Protein AF-A0A3D3CUF0-F1 (afdb_monomer)

Secondary structure (DSSP, 8-state):
----------------SSHHHHHHHHHHHHHHHHHHHHHHHHHSSHHHHHHHH--PPP--TTT-----SSHHHHHTT-HHHHHHHHTT-SS--HHHHHHHHHHHHHTT-HHHHHHHHHHHHT-HHHHSSS--HHHHHHHHHHHHHHTT-HHHHHHHHHHHHH-TTSTTGGGS-HHHHHHHHHHHHT-

Nearest PDB structures (foldseek):
  4g2v-assembly1_A  TM=7.102E-01  e=3.692E-01  Mus musculus
  3sf4-assembly3_C  TM=6.669E-01  e=3.335E-01  Homo sapiens
  6hc2-assembly4_S  TM=7.091E-01  e=6.135E-01  Homo sapiens
  4wne-assembly1_A  TM=6.550E-01  e=6.455E-01  Homo sapiens
  5a7d-assembly2_E  TM=6.395E-01  e=8.754E-01  Drosophila melanogaster

Radius of gyration: 30.2 Å; Cα contacts (8 Å, |Δi|>4): 186; chains: 1; bounding box: 95×53×89 Å

Mean predicted aligned error: 10.85 Å

Structure (mmCIF, N/CA/C/O backbone):
data_AF-A0A3D3CUF0-F1
#
_entry.id   AF-A0A3D3CUF0-F1
#
loop_
_atom_site.group_PDB
_atom_site.id
_atom_site.type_symbol
_atom_site.label_atom_id
_atom_site.label_alt_id
_atom_site.label_comp_id
_atom_site.label_asym_id
_atom_site.label_entity_id
_atom_site.label_seq_id
_atom_site.pdbx_PDB_ins_code
_atom_site.Cartn_x
_atom_site.Cartn_y
_atom_site.Cartn_z
_atom_site.occupancy
_atom_site.B_iso_or_equiv
_atom_site.auth_seq_id
_atom_site.auth_comp_id
_atom_site.auth_asym_id
_atom_site.auth_atom_id
_atom_site.pdbx_PDB_model_num
ATOM 1 N N . MET A 1 1 ? -72.809 37.400 67.027 1.00 46.31 1 MET A N 1
ATOM 2 C CA . MET A 1 1 ? -72.459 36.949 65.666 1.00 46.31 1 MET A CA 1
ATOM 3 C C . MET A 1 1 ? -71.229 37.702 65.202 1.00 46.31 1 MET A C 1
ATOM 5 O O . MET A 1 1 ? -71.350 38.886 64.936 1.00 46.31 1 MET A O 1
ATOM 9 N N . GLN A 1 2 ? -70.078 37.035 65.154 1.00 45.38 2 GLN A N 1
ATOM 10 C CA . GLN A 1 2 ? -68.981 37.307 64.218 1.00 45.38 2 GLN A CA 1
ATOM 11 C C . GLN A 1 2 ? -67.935 36.211 64.447 1.00 45.38 2 GLN A C 1
ATOM 13 O O . GLN A 1 2 ? -67.089 36.303 65.329 1.00 45.38 2 GLN A O 1
ATOM 18 N N . GLU A 1 3 ? -68.083 35.116 63.704 1.00 53.81 3 GLU A N 1
ATOM 19 C CA . GLU A 1 3 ? -67.064 34.076 63.613 1.00 53.81 3 GLU A CA 1
ATOM 20 C C . GLU A 1 3 ? -65.877 34.629 62.819 1.00 53.81 3 GLU A C 1
ATOM 22 O O . GLU A 1 3 ? -66.009 35.008 61.651 1.00 53.81 3 GLU A O 1
ATOM 27 N N . LEU A 1 4 ? -64.714 34.695 63.461 1.00 50.72 4 LEU A N 1
ATOM 28 C CA . LEU A 1 4 ? -63.446 34.952 62.793 1.00 50.72 4 LEU A CA 1
ATOM 29 C C . LEU A 1 4 ? -63.073 33.698 61.998 1.00 50.72 4 LEU A C 1
ATOM 31 O O . LEU A 1 4 ? -62.617 32.703 62.554 1.00 50.72 4 LEU A O 1
ATOM 35 N N . LYS A 1 5 ? -63.298 33.751 60.683 1.00 53.81 5 LYS A N 1
ATOM 36 C CA . LYS A 1 5 ? -62.805 32.749 59.737 1.00 53.81 5 LYS A CA 1
ATOM 37 C C . LYS A 1 5 ? -61.280 32.787 59.719 1.00 53.81 5 LYS A C 1
ATOM 39 O O . LYS A 1 5 ? -60.677 33.718 59.188 1.00 53.81 5 LYS A O 1
ATOM 44 N N . GLU A 1 6 ? -60.673 31.752 60.280 1.00 52.97 6 GLU A N 1
ATOM 45 C CA . GLU A 1 6 ? -59.257 31.445 60.134 1.00 52.97 6 GLU A CA 1
ATOM 46 C C . GLU A 1 6 ? -58.963 31.135 58.654 1.00 52.97 6 GLU A C 1
ATOM 48 O O . GLU A 1 6 ? -59.285 30.069 58.128 1.00 52.97 6 GLU A O 1
ATOM 53 N N . ASN A 1 7 ? -58.405 32.116 57.943 1.00 53.59 7 ASN A N 1
ATOM 54 C CA . ASN A 1 7 ? -57.953 31.968 56.565 1.00 53.59 7 ASN A CA 1
ATOM 55 C C . ASN A 1 7 ? -56.562 31.325 56.561 1.00 53.59 7 ASN A C 1
ATOM 57 O O . ASN A 1 7 ? -55.546 32.004 56.719 1.00 53.59 7 ASN A O 1
ATOM 61 N N . LYS A 1 8 ? -56.522 30.004 56.386 1.00 52.97 8 LYS A N 1
ATOM 62 C CA . LYS A 1 8 ? -55.282 29.247 56.226 1.00 52.97 8 LYS A CA 1
ATOM 63 C C . LYS A 1 8 ? -54.787 29.390 54.785 1.00 52.97 8 LYS A C 1
ATOM 65 O O . LYS A 1 8 ? -55.168 28.627 53.899 1.00 52.97 8 LYS A O 1
ATOM 70 N N . THR A 1 9 ? -53.932 30.378 54.541 1.00 53.47 9 THR A N 1
ATOM 71 C CA . THR A 1 9 ? -53.200 30.509 53.280 1.00 53.47 9 THR A CA 1
ATOM 72 C C . THR A 1 9 ? -52.193 29.366 53.154 1.00 53.47 9 THR A C 1
ATOM 74 O O . THR A 1 9 ? -51.175 29.316 53.841 1.00 53.47 9 THR A O 1
ATOM 77 N N . ILE A 1 10 ? -52.478 28.421 52.257 1.00 57.28 10 ILE A N 1
ATOM 78 C CA . ILE A 1 10 ? -51.505 27.416 51.825 1.00 57.28 10 ILE A CA 1
ATOM 79 C C . ILE A 1 10 ? -50.472 28.141 50.959 1.00 57.28 10 ILE A C 1
ATOM 81 O O . ILE A 1 10 ? -50.696 28.399 49.777 1.00 57.28 10 ILE A O 1
ATOM 85 N N . THR A 1 11 ? -49.332 28.501 51.544 1.00 54.00 11 THR A N 1
ATOM 86 C CA . THR A 1 11 ? -48.160 28.905 50.771 1.00 54.00 11 THR A 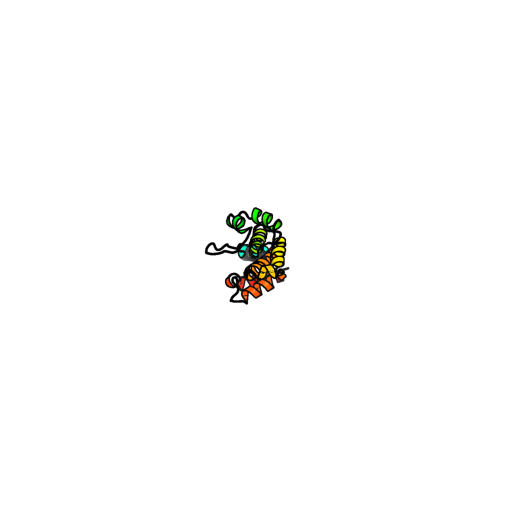CA 1
ATOM 87 C C . THR A 1 11 ? -47.580 27.657 50.117 1.00 54.00 11 THR A C 1
ATOM 89 O O . THR A 1 11 ? -46.958 26.811 50.755 1.00 54.00 11 THR A O 1
ATOM 92 N N . ALA A 1 12 ? -47.831 27.524 48.814 1.00 52.06 12 ALA A N 1
ATOM 93 C CA . ALA A 1 12 ? -47.203 26.521 47.972 1.00 52.06 12 ALA A CA 1
ATOM 94 C C . ALA A 1 12 ? -45.678 26.622 48.126 1.00 52.06 12 ALA A C 1
ATOM 96 O O . ALA A 1 12 ? -45.058 27.618 47.738 1.00 52.06 12 ALA A O 1
ATOM 97 N N . GLY A 1 13 ? -45.078 25.596 48.728 1.00 48.91 13 GLY A N 1
ATOM 98 C CA . GLY A 1 13 ? -43.635 25.463 48.819 1.00 48.91 13 GLY A CA 1
ATOM 99 C C . GLY A 1 13 ? -43.033 25.522 47.418 1.00 48.91 13 GLY A C 1
ATOM 100 O O . GLY A 1 13 ? -43.328 24.685 46.570 1.00 48.91 13 GLY A O 1
ATOM 101 N N . LYS A 1 14 ? -42.185 26.525 47.174 1.00 56.00 14 LYS A N 1
ATOM 102 C CA . LYS A 1 14 ? -41.293 26.604 46.010 1.00 56.00 14 LYS A CA 1
ATOM 103 C C . LYS A 1 14 ? -40.256 25.476 46.104 1.00 56.00 14 LYS A C 1
ATOM 105 O O . LYS A 1 14 ? -39.108 25.703 46.473 1.00 56.00 14 LYS A O 1
ATOM 110 N N . SER A 1 15 ? -40.651 24.252 45.782 1.00 58.31 15 SER A N 1
ATOM 111 C CA . SER A 1 15 ? -39.747 23.127 45.558 1.00 58.31 15 SER A CA 1
ATOM 112 C C . SER A 1 15 ? -39.608 22.903 44.053 1.00 58.31 15 SER A C 1
ATOM 114 O O . SER A 1 15 ? -40.593 22.777 43.334 1.00 58.31 15 SER A O 1
ATOM 116 N N . GLY A 1 16 ? -38.369 22.893 43.552 1.00 53.25 16 GLY A N 1
ATOM 117 C CA . GLY A 1 16 ? -38.104 22.484 42.168 1.00 53.25 16 GLY A CA 1
ATOM 118 C C . GLY A 1 16 ? -37.041 23.277 41.412 1.00 53.25 16 GLY A C 1
ATOM 119 O O . GLY A 1 16 ? -37.259 23.628 40.260 1.00 53.25 16 GLY A O 1
ATOM 120 N N . LYS A 1 17 ? -35.880 23.560 42.016 1.00 56.06 17 LYS A N 1
ATOM 121 C CA . LYS A 1 17 ? -34.681 23.995 41.270 1.00 56.06 17 LYS A CA 1
ATOM 122 C C . LYS A 1 17 ? -33.539 22.966 41.104 1.00 56.06 17 LYS A C 1
ATOM 124 O O . LYS A 1 17 ? -32.643 23.287 40.331 1.00 56.06 17 LYS A O 1
ATOM 129 N N . PRO A 1 18 ? -33.517 21.747 41.695 1.00 52.97 18 PRO A N 1
ATOM 130 C CA . PRO A 1 18 ? -32.423 20.804 41.417 1.00 52.97 18 PRO A CA 1
ATOM 131 C C . PRO A 1 18 ? -32.626 19.983 40.128 1.00 52.97 18 PRO A C 1
ATOM 133 O O . PRO A 1 18 ? -31.653 19.549 39.518 1.00 52.97 18 PRO A O 1
ATOM 136 N N . PHE A 1 19 ? -33.869 19.811 39.658 1.00 55.50 19 PHE A N 1
ATOM 137 C CA . PHE A 1 19 ? -34.176 18.934 38.517 1.00 55.50 19 PHE A CA 1
ATOM 138 C C . PHE A 1 19 ? -33.653 19.472 37.173 1.00 55.50 19 PHE A C 1
ATOM 140 O O . PHE A 1 19 ? -33.175 18.717 36.330 1.00 55.50 19 PHE A O 1
ATOM 147 N N . GLN A 1 20 ? -33.665 20.796 36.985 1.00 56.94 20 GLN A N 1
ATOM 148 C CA . GLN A 1 20 ? -33.218 21.413 35.731 1.00 56.94 20 GLN A CA 1
ATOM 149 C C . GLN A 1 20 ? -31.695 21.362 35.543 1.00 56.94 20 GLN A C 1
ATOM 151 O O . GLN A 1 20 ? -31.226 21.299 34.408 1.00 56.94 20 GLN A O 1
ATOM 156 N N . TYR A 1 21 ? -30.917 21.355 36.632 1.00 66.50 21 TYR A N 1
ATOM 157 C CA . TYR A 1 21 ? -29.462 21.194 36.554 1.00 66.50 21 TYR A CA 1
ATOM 158 C C . TYR A 1 21 ? -29.072 19.755 36.200 1.00 66.50 21 TYR A C 1
ATOM 160 O O . TYR A 1 21 ? -28.192 19.564 35.363 1.00 66.50 21 TYR A O 1
ATOM 168 N N . GLY A 1 22 ? -29.778 18.756 36.744 1.00 73.50 22 GLY A N 1
ATOM 169 C CA . GLY A 1 22 ? -29.573 17.348 36.387 1.00 73.50 22 GLY A CA 1
ATOM 170 C C . GLY A 1 22 ? -29.802 17.071 34.897 1.00 73.50 22 GLY A C 1
ATOM 171 O O . GLY A 1 22 ? -28.975 16.425 34.258 1.00 73.50 22 GLY A O 1
ATOM 172 N N . ILE A 1 23 ? -30.863 17.642 34.311 1.00 77.25 23 ILE A N 1
ATOM 173 C CA . ILE A 1 23 ? -31.148 17.509 32.870 1.00 77.25 23 ILE A CA 1
ATOM 174 C C . ILE A 1 23 ? -30.050 18.152 32.012 1.00 77.25 23 ILE A C 1
ATOM 176 O O . ILE A 1 23 ? -29.632 17.567 31.018 1.00 77.25 23 ILE A O 1
ATOM 180 N N . ARG A 1 24 ? -29.544 19.334 32.388 1.00 77.88 24 ARG A N 1
ATOM 181 C CA . ARG A 1 24 ? -28.473 20.009 31.629 1.00 77.88 24 ARG A CA 1
ATOM 182 C C . ARG A 1 24 ? -27.179 19.199 31.623 1.00 77.88 24 ARG A C 1
ATOM 184 O O . ARG A 1 24 ? -26.548 19.085 30.577 1.00 77.88 24 ARG A O 1
ATOM 191 N N . ILE A 1 25 ? -26.818 18.602 32.759 1.00 82.25 25 ILE A N 1
ATOM 192 C CA . ILE A 1 25 ? -25.649 17.718 32.861 1.00 82.25 25 ILE A CA 1
ATOM 193 C C . ILE A 1 25 ? -25.853 16.466 31.997 1.00 82.25 25 ILE A C 1
ATOM 195 O O . ILE A 1 25 ? -24.957 16.098 31.241 1.00 82.25 25 ILE A O 1
ATOM 199 N N . ALA A 1 26 ? -27.041 15.855 32.037 1.00 83.50 26 ALA A N 1
ATOM 200 C CA . ALA A 1 26 ? -27.356 14.693 31.208 1.00 83.50 26 ALA A CA 1
ATOM 201 C C . ALA A 1 26 ? -27.273 15.003 29.702 1.00 83.50 26 ALA A C 1
ATOM 203 O O . ALA A 1 26 ? -26.702 14.217 28.954 1.00 83.50 26 ALA A O 1
ATOM 204 N N . ILE A 1 27 ? -27.766 16.165 29.256 1.00 86.94 27 ILE A N 1
ATOM 205 C CA . ILE A 1 27 ? -27.670 16.593 27.850 1.00 86.94 27 ILE A CA 1
ATOM 206 C C . ILE A 1 27 ? -26.208 16.747 27.422 1.00 86.94 27 ILE A C 1
ATOM 208 O O . ILE A 1 27 ? -25.835 16.264 26.357 1.00 86.94 27 ILE A O 1
ATOM 212 N N . VAL A 1 28 ? -25.363 17.368 28.251 1.00 89.00 28 VAL A N 1
ATOM 213 C CA . VAL A 1 28 ? -23.928 17.502 27.952 1.00 89.00 28 VAL A CA 1
ATOM 214 C C . VAL A 1 28 ? -23.262 16.130 27.844 1.00 89.00 28 VAL A C 1
ATOM 216 O O . VAL A 1 28 ? -22.493 15.906 26.915 1.00 89.00 28 VAL A O 1
ATOM 219 N N . LEU A 1 29 ? -23.591 15.188 28.732 1.00 88.88 29 LEU A N 1
ATOM 220 C CA . LEU A 1 29 ? -23.060 13.824 28.671 1.00 88.88 29 LEU A CA 1
ATOM 221 C C . LEU A 1 29 ? -23.530 13.068 27.424 1.00 88.88 29 LEU A C 1
ATOM 223 O O . LEU A 1 29 ? -22.720 12.401 26.789 1.00 88.88 29 LEU A O 1
ATOM 227 N N . VAL A 1 30 ? -24.800 13.203 27.034 1.00 90.75 30 VAL A N 1
ATOM 228 C CA . VAL A 1 30 ? -25.335 12.594 25.805 1.00 90.75 30 VAL A CA 1
ATOM 229 C C . VAL A 1 30 ? -24.685 13.199 24.564 1.00 90.75 30 VAL A C 1
ATOM 231 O O . VAL A 1 30 ? -24.344 12.461 23.647 1.00 90.75 30 VAL A O 1
ATOM 234 N N . ILE A 1 31 ? -24.458 14.515 24.538 1.00 89.81 31 ILE A N 1
ATOM 235 C CA . ILE A 1 31 ? -23.752 15.181 23.437 1.00 89.81 31 ILE A CA 1
ATOM 236 C C . ILE A 1 31 ? -22.298 14.708 23.373 1.00 89.81 31 ILE A C 1
ATOM 238 O O . ILE A 1 31 ? -21.839 14.331 22.302 1.00 89.81 31 ILE A O 1
ATOM 242 N N . LEU A 1 32 ? -21.581 14.666 24.500 1.00 88.38 32 LEU A N 1
ATOM 243 C CA . LEU A 1 32 ? -20.202 14.169 24.542 1.00 88.38 32 LEU A CA 1
ATOM 244 C C . LEU A 1 32 ? -20.116 12.702 24.113 1.00 88.38 32 LEU A C 1
ATOM 246 O O . LEU A 1 32 ? -19.230 12.338 23.344 1.00 88.38 32 LEU A O 1
ATOM 250 N N . PHE A 1 33 ? -21.058 11.870 24.556 1.00 87.75 33 PHE A N 1
ATOM 251 C CA . PHE A 1 33 ? -21.133 10.470 24.159 1.00 87.75 33 PHE A CA 1
ATOM 252 C C . PHE A 1 33 ? -21.464 10.323 22.670 1.00 87.75 33 PHE A C 1
ATOM 254 O O . PHE A 1 33 ? -20.795 9.574 21.967 1.00 87.75 33 PHE A O 1
ATOM 261 N N . GLY A 1 34 ? -22.432 11.087 22.161 1.00 82.00 34 GLY A N 1
ATOM 262 C CA . GLY A 1 34 ? -22.800 11.103 20.747 1.00 82.00 34 GLY A CA 1
ATOM 263 C C . GLY A 1 34 ? -21.657 11.573 19.848 1.00 82.00 34 GLY A C 1
ATOM 264 O O . GLY A 1 34 ? -21.383 10.937 18.836 1.00 82.00 34 GLY A O 1
ATOM 265 N N . ILE A 1 35 ? -20.936 12.627 20.245 1.00 83.69 35 ILE A N 1
ATOM 266 C CA . ILE A 1 35 ? -19.726 13.094 19.553 1.00 83.69 35 ILE A CA 1
ATOM 267 C C . ILE A 1 35 ? -18.640 12.018 19.595 1.00 83.69 35 ILE A C 1
ATOM 269 O O . ILE A 1 35 ? -17.997 11.788 18.580 1.00 83.69 35 ILE A O 1
ATOM 273 N N . SER A 1 36 ? -18.454 11.333 20.726 1.00 75.81 36 SER A N 1
ATOM 274 C CA . SER A 1 36 ? -17.478 10.244 20.856 1.00 75.81 36 SER A CA 1
ATOM 275 C C . SER A 1 36 ? -17.796 9.072 19.922 1.00 75.81 36 SER A C 1
ATOM 277 O O . SER A 1 36 ? -16.931 8.625 19.176 1.00 75.81 36 SER A O 1
ATOM 279 N N . VAL A 1 37 ? -19.055 8.622 19.891 1.00 74.00 37 VAL A N 1
ATOM 280 C CA . VAL A 1 37 ? -19.514 7.547 18.995 1.00 74.00 37 VAL A CA 1
ATOM 281 C C . VAL A 1 37 ? -19.390 7.963 17.530 1.00 74.00 37 VAL A C 1
ATOM 283 O O . VAL A 1 37 ? -18.915 7.186 16.706 1.00 74.00 37 VAL A O 1
ATOM 286 N N . LEU A 1 38 ? -19.762 9.201 17.198 1.00 71.38 38 LEU A N 1
ATOM 287 C CA . LEU A 1 38 ? -19.616 9.729 15.844 1.00 71.38 38 LEU A CA 1
ATOM 288 C C . LEU A 1 38 ? -18.138 9.844 15.446 1.00 71.38 38 LEU A C 1
ATOM 290 O O . LEU A 1 38 ? -17.778 9.526 14.316 1.00 71.38 38 LEU A O 1
ATOM 294 N N . TYR A 1 39 ? -17.273 10.250 16.375 1.00 73.06 39 TYR A N 1
ATOM 295 C CA . TYR A 1 39 ? -15.831 10.302 16.171 1.00 73.06 39 TYR A CA 1
ATOM 296 C C . TYR A 1 39 ? -15.248 8.903 15.955 1.00 73.06 39 TYR A C 1
ATOM 298 O O . TYR A 1 39 ? -14.459 8.716 15.034 1.00 73.06 39 TYR A O 1
ATOM 306 N N . GLU A 1 40 ? -15.658 7.897 16.732 1.00 63.88 40 GLU A N 1
ATOM 307 C CA . GLU A 1 40 ? -15.276 6.498 16.500 1.00 63.88 40 GLU A CA 1
ATOM 308 C C . GLU A 1 40 ? -15.747 6.007 15.125 1.00 63.88 40 GLU A C 1
ATOM 310 O O . GLU A 1 40 ? -14.939 5.490 14.357 1.00 63.88 40 GLU A O 1
ATOM 315 N N . TYR A 1 41 ? -17.007 6.250 14.757 1.00 64.88 41 TYR A N 1
ATOM 316 C CA . TYR A 1 41 ? -17.548 5.845 13.458 1.00 64.88 41 TYR A CA 1
ATOM 317 C C . TYR A 1 41 ? -16.786 6.484 12.288 1.00 64.88 41 TYR A C 1
ATOM 319 O O . TYR A 1 41 ? -16.352 5.795 11.367 1.00 64.88 41 TYR A O 1
ATOM 327 N N . LEU A 1 42 ? -16.535 7.794 12.361 1.00 64.50 42 LEU A N 1
ATOM 328 C CA . LEU A 1 42 ? -15.761 8.517 11.351 1.00 64.50 42 LEU A CA 1
ATOM 329 C C . LEU A 1 42 ? -14.267 8.169 11.377 1.00 64.50 42 LEU A C 1
ATOM 331 O O . LEU A 1 42 ? -13.563 8.481 10.418 1.00 64.50 42 LEU A O 1
ATOM 335 N N . THR A 1 43 ? -13.747 7.579 12.461 1.00 64.62 43 THR A N 1
ATOM 336 C CA . THR A 1 43 ? -12.323 7.222 12.578 1.00 64.62 43 THR A CA 1
ATOM 337 C C . THR A 1 43 ? -11.995 5.769 12.249 1.00 64.62 43 THR A C 1
ATOM 339 O O . THR A 1 43 ? -10.824 5.445 12.060 1.00 64.62 43 THR A O 1
ATOM 342 N N . MET A 1 44 ? -13.000 4.898 12.166 1.00 67.88 44 MET A N 1
ATOM 343 C CA . MET A 1 44 ? -12.821 3.456 11.968 1.00 67.88 44 MET A CA 1
ATOM 344 C C . MET A 1 44 ? -13.052 2.989 10.528 1.00 67.88 44 MET A C 1
ATOM 346 O O . MET A 1 44 ? -13.008 1.786 10.277 1.00 67.88 44 MET A O 1
ATOM 350 N N . THR A 1 45 ? -13.279 3.890 9.571 1.00 80.25 45 THR A N 1
ATOM 351 C CA . THR A 1 45 ? -13.503 3.482 8.179 1.00 80.25 45 THR A CA 1
ATOM 352 C C . THR A 1 45 ? -12.208 2.986 7.515 1.00 80.25 45 THR A C 1
ATOM 354 O O . THR A 1 45 ? -11.121 3.492 7.827 1.00 80.25 45 THR A O 1
ATOM 357 N N . PRO A 1 46 ? -12.291 2.010 6.588 1.00 81.06 46 PRO A N 1
ATOM 358 C CA . PRO A 1 46 ? -11.150 1.561 5.787 1.00 81.06 46 PRO A CA 1
ATOM 359 C C . PRO A 1 46 ? -10.376 2.715 5.135 1.00 81.06 46 PRO A C 1
ATOM 361 O O . PRO A 1 46 ? -9.149 2.716 5.144 1.00 81.06 46 PRO A O 1
ATOM 364 N N . GLU A 1 47 ? -11.076 3.744 4.656 1.00 81.69 47 GLU A N 1
ATOM 365 C CA . GLU A 1 47 ? -10.472 4.913 4.016 1.00 81.69 47 GLU A CA 1
ATOM 366 C C . GLU A 1 47 ? -9.609 5.728 4.969 1.00 81.69 47 GLU A C 1
ATOM 368 O O . GLU A 1 47 ? -8.533 6.178 4.580 1.00 81.69 47 GLU A O 1
ATOM 373 N N . LYS A 1 48 ? -10.048 5.910 6.219 1.00 84.88 48 LYS A N 1
ATOM 374 C CA . LYS A 1 48 ? -9.242 6.654 7.185 1.00 84.88 48 LYS A CA 1
ATOM 375 C C . LYS A 1 48 ? -8.020 5.856 7.613 1.00 84.88 48 LYS A C 1
ATOM 377 O O . LYS A 1 48 ? -6.926 6.409 7.704 1.00 84.88 48 LYS A O 1
ATOM 382 N N . LEU A 1 49 ? -8.194 4.549 7.825 1.00 86.31 49 LEU A N 1
ATOM 383 C CA . LEU A 1 49 ? -7.078 3.649 8.110 1.00 86.31 49 LEU A CA 1
ATOM 384 C C . LEU A 1 49 ? -6.060 3.647 6.968 1.00 86.31 49 LEU A C 1
ATOM 386 O O . LEU A 1 49 ? -4.862 3.659 7.237 1.00 86.31 49 LEU A O 1
ATOM 390 N N . PHE A 1 50 ? -6.523 3.701 5.719 1.00 88.69 50 PHE A N 1
ATOM 391 C CA . PHE A 1 50 ? -5.662 3.905 4.564 1.00 88.69 50 PHE A CA 1
ATOM 392 C C . PHE A 1 50 ? -4.939 5.255 4.652 1.00 88.69 50 PHE A C 1
ATOM 394 O O . PHE A 1 50 ? -3.716 5.272 4.705 1.00 88.69 50 PHE A O 1
ATOM 401 N N . SER A 1 51 ? -5.659 6.378 4.748 1.00 85.12 51 SER A N 1
ATOM 402 C CA . SER A 1 51 ? -5.047 7.715 4.695 1.00 85.12 51 SER A CA 1
ATOM 403 C C . SER A 1 51 ? -4.073 8.010 5.839 1.00 85.12 51 SER A C 1
ATOM 405 O O . SER A 1 51 ? -3.125 8.760 5.650 1.00 85.12 51 SER A O 1
ATOM 407 N N . GLU A 1 52 ? -4.308 7.448 7.030 1.00 86.69 52 GLU A N 1
ATOM 408 C CA . GLU A 1 52 ? -3.446 7.662 8.201 1.00 86.69 52 GLU A CA 1
ATOM 409 C C . GLU A 1 52 ? -2.150 6.841 8.153 1.00 86.69 52 GLU A C 1
ATOM 411 O O . GLU A 1 52 ? -1.181 7.213 8.811 1.00 86.69 52 GLU A O 1
ATOM 416 N N . ASN A 1 53 ? -2.135 5.710 7.436 1.00 89.56 53 ASN A N 1
ATOM 417 C CA . ASN A 1 53 ? -1.040 4.734 7.515 1.00 89.56 53 ASN A CA 1
ATOM 418 C C . ASN A 1 53 ? -0.346 4.489 6.166 1.00 89.56 53 ASN A C 1
ATOM 420 O O . ASN A 1 53 ? 0.760 3.952 6.143 1.00 89.56 53 ASN A O 1
ATOM 424 N N . PHE A 1 54 ? -0.966 4.869 5.047 1.00 90.75 54 PHE A N 1
ATOM 425 C CA . PHE A 1 54 ? -0.365 4.741 3.727 1.00 90.75 54 PHE A CA 1
ATOM 426 C C . PHE A 1 54 ? 0.786 5.736 3.574 1.00 90.75 54 PHE A C 1
ATOM 428 O O . PHE A 1 54 ? 0.635 6.935 3.802 1.00 90.75 54 PHE A O 1
ATOM 435 N N . GLN A 1 55 ? 1.930 5.220 3.142 1.00 88.75 55 GLN A N 1
ATOM 436 C CA . GLN A 1 55 ? 3.099 6.006 2.779 1.00 88.75 55 GLN A CA 1
ATOM 437 C C . GLN A 1 55 ? 3.486 5.621 1.362 1.00 88.75 55 GLN A C 1
ATOM 439 O O . GLN A 1 55 ? 3.725 4.441 1.094 1.00 88.75 55 GLN A O 1
ATOM 444 N N . ALA A 1 56 ? 3.519 6.604 0.464 1.00 88.94 56 ALA A N 1
ATOM 445 C CA . ALA A 1 56 ? 3.937 6.374 -0.910 1.00 88.94 56 ALA A CA 1
ATOM 446 C C . ALA A 1 56 ? 5.356 5.797 -0.944 1.00 88.94 56 ALA A C 1
ATOM 448 O O . ALA A 1 56 ? 6.196 6.145 -0.115 1.00 88.94 56 ALA A O 1
ATOM 449 N N . PHE A 1 57 ? 5.612 4.913 -1.902 1.00 89.94 57 PHE A N 1
ATOM 450 C CA . PHE A 1 57 ? 6.925 4.304 -2.064 1.00 89.94 57 PHE A CA 1
ATOM 451 C C . PHE A 1 57 ? 8.005 5.356 -2.327 1.00 89.94 57 PHE A C 1
ATOM 453 O O . PHE A 1 57 ? 7.854 6.204 -3.213 1.00 89.9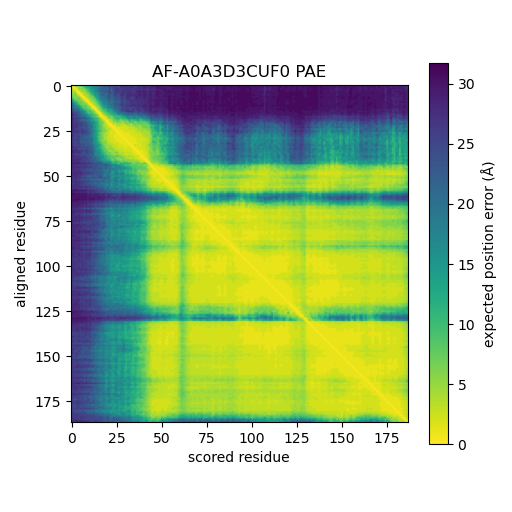4 57 PHE A O 1
ATOM 460 N N . GLU A 1 58 ? 9.100 5.272 -1.576 1.00 84.94 58 GLU A N 1
ATOM 461 C CA . GLU A 1 58 ? 10.248 6.166 -1.691 1.00 84.94 58 GLU A CA 1
ATOM 462 C C . GLU A 1 58 ? 11.380 5.496 -2.479 1.00 84.94 58 GLU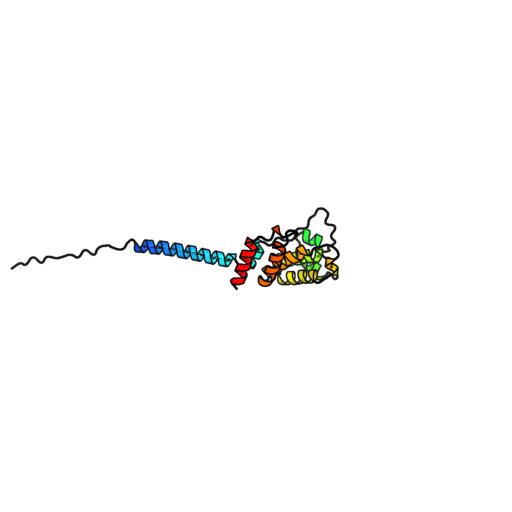 A C 1
ATOM 464 O O . GLU A 1 58 ? 11.817 4.384 -2.176 1.00 84.94 58 GLU A O 1
ATOM 469 N N . LEU A 1 59 ? 11.886 6.196 -3.497 1.00 83.62 59 LEU A N 1
ATOM 470 C CA . LEU A 1 59 ? 13.066 5.772 -4.246 1.00 83.62 59 LEU A CA 1
ATOM 471 C C . LEU A 1 59 ? 14.328 6.152 -3.465 1.00 83.62 59 LEU A C 1
ATOM 473 O O . LEU A 1 59 ? 14.649 7.331 -3.329 1.00 83.62 59 LEU A O 1
ATOM 477 N N . ASN A 1 60 ? 15.088 5.158 -3.006 1.00 72.94 60 ASN A N 1
ATOM 478 C CA . ASN A 1 60 ? 16.393 5.404 -2.396 1.00 72.94 60 ASN A CA 1
ATOM 479 C C . ASN A 1 60 ? 17.421 5.789 -3.476 1.00 72.94 60 ASN A C 1
ATOM 481 O O . ASN A 1 60 ? 17.756 4.987 -4.346 1.00 72.94 60 ASN A O 1
ATOM 485 N N . GLU A 1 61 ? 17.944 7.018 -3.423 1.00 57.41 61 GLU A N 1
ATOM 486 C CA . GLU A 1 61 ? 18.888 7.538 -4.430 1.00 57.41 61 GLU A CA 1
ATOM 487 C C . GLU A 1 61 ? 20.291 6.911 -4.346 1.00 57.41 61 GLU A C 1
ATOM 489 O O . GLU A 1 61 ? 21.035 6.892 -5.328 1.00 57.41 61 GLU A O 1
ATOM 494 N N . ALA A 1 62 ? 20.663 6.373 -3.183 1.00 42.56 62 ALA A N 1
ATOM 495 C CA . ALA A 1 62 ? 21.984 5.810 -2.944 1.00 42.56 62 ALA A CA 1
ATOM 496 C C . ALA A 1 62 ? 22.089 4.374 -3.489 1.00 42.56 62 ALA A C 1
ATOM 498 O O . ALA A 1 62 ? 21.846 3.400 -2.781 1.00 42.56 62 ALA A O 1
ATOM 499 N N . GLY A 1 63 ? 22.480 4.247 -4.759 1.00 48.06 63 GLY A N 1
ATOM 500 C CA . GLY A 1 63 ? 22.934 2.977 -5.340 1.00 48.06 63 GLY A CA 1
ATOM 501 C C . GLY A 1 63 ? 21.850 2.092 -5.958 1.00 48.06 63 GLY A C 1
ATOM 502 O O . GLY A 1 63 ? 22.142 0.956 -6.335 1.00 48.06 63 GLY A O 1
ATOM 503 N N . ASP A 1 64 ? 20.622 2.588 -6.109 1.00 60.12 64 ASP A N 1
ATOM 504 C CA . ASP A 1 64 ? 19.555 1.813 -6.733 1.00 60.12 64 ASP A CA 1
ATOM 505 C C . ASP A 1 64 ? 19.732 1.731 -8.262 1.00 60.12 64 ASP A C 1
ATOM 507 O O . ASP A 1 64 ? 19.237 2.558 -9.030 1.00 60.12 64 ASP A O 1
ATOM 511 N N . THR A 1 6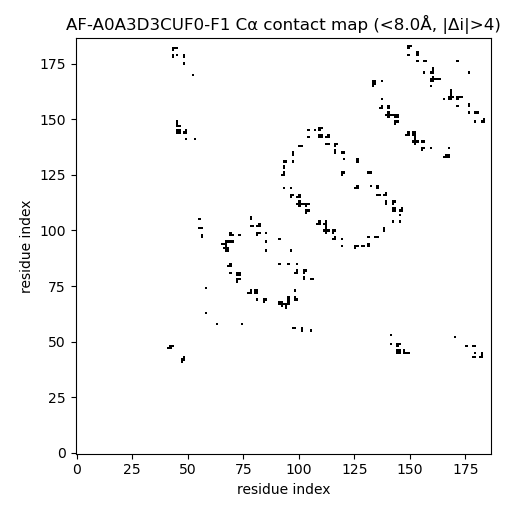5 ? 20.458 0.703 -8.704 1.00 63.44 65 THR A N 1
ATOM 512 C CA . THR A 1 65 ? 20.665 0.337 -10.117 1.00 63.44 65 THR A CA 1
ATOM 513 C C . THR A 1 65 ? 19.472 -0.405 -10.726 1.00 63.44 65 THR A C 1
ATOM 515 O O . THR A 1 65 ? 19.618 -1.017 -11.784 1.00 63.44 65 THR A O 1
ATOM 518 N N . THR A 1 66 ? 18.310 -0.432 -10.058 1.00 75.31 66 THR A N 1
ATOM 519 C CA . THR A 1 66 ? 17.147 -1.151 -10.590 1.00 75.31 66 THR A CA 1
ATOM 520 C C . THR A 1 66 ? 16.675 -0.481 -11.873 1.00 75.31 66 THR A C 1
ATOM 522 O O . THR A 1 66 ? 16.398 0.721 -11.886 1.00 75.31 66 THR A O 1
ATOM 525 N N . ALA A 1 67 ? 16.594 -1.268 -12.945 1.00 82.94 67 ALA A N 1
ATOM 526 C CA . ALA A 1 67 ? 16.034 -0.827 -14.209 1.00 82.94 67 ALA A CA 1
ATOM 527 C C . ALA A 1 67 ? 14.528 -0.582 -14.051 1.00 82.94 67 ALA A C 1
ATOM 529 O O . ALA A 1 67 ? 13.814 -1.382 -13.451 1.00 82.94 67 ALA A O 1
ATOM 530 N N . SER A 1 68 ? 14.066 0.553 -14.561 1.00 89.69 68 SER A N 1
ATOM 531 C CA . SER A 1 68 ? 12.652 0.898 -14.637 1.00 89.69 68 SER A CA 1
ATOM 532 C C . SER A 1 68 ? 12.490 2.020 -15.649 1.00 89.69 68 SER A C 1
ATOM 534 O O . SER A 1 68 ? 13.227 3.011 -15.608 1.00 89.69 68 SER A O 1
ATOM 536 N N . ALA A 1 69 ? 11.525 1.861 -16.550 1.00 91.44 69 ALA A N 1
ATOM 537 C CA . ALA A 1 69 ? 11.164 2.904 -17.502 1.00 91.44 69 ALA A CA 1
ATOM 538 C C . ALA A 1 69 ? 10.465 4.084 -16.804 1.00 91.44 69 ALA A C 1
ATOM 540 O O . ALA A 1 69 ? 10.561 5.218 -17.263 1.00 91.44 69 ALA A O 1
ATOM 541 N N . LEU A 1 70 ? 9.813 3.824 -15.665 1.00 94.56 70 LEU A N 1
ATOM 542 C CA . LEU A 1 70 ? 8.970 4.786 -14.948 1.00 94.56 70 LEU A CA 1
ATOM 543 C C . LEU A 1 70 ? 9.715 5.609 -13.891 1.00 94.56 70 LEU A C 1
ATOM 545 O O . LEU A 1 70 ? 9.184 6.600 -13.382 1.00 94.56 70 LEU A O 1
ATOM 549 N N . LYS A 1 71 ? 10.939 5.202 -13.535 1.00 92.50 71 LYS A N 1
ATOM 550 C CA . LYS A 1 71 ? 11.713 5.764 -12.417 1.00 92.50 71 LYS A CA 1
ATOM 551 C C . LYS A 1 71 ? 11.868 7.280 -12.488 1.00 92.50 71 LYS A C 1
ATOM 553 O O . LYS A 1 71 ? 11.685 7.963 -11.483 1.00 92.50 71 LYS A O 1
ATOM 558 N N . GLU A 1 72 ? 12.188 7.809 -13.666 1.00 92.50 72 GLU A N 1
ATOM 559 C CA . GLU A 1 72 ? 12.411 9.245 -13.855 1.00 92.50 72 GLU A CA 1
ATOM 560 C C . GLU A 1 72 ? 11.114 10.052 -13.688 1.00 92.50 72 GLU A C 1
ATOM 562 O O . GLU A 1 72 ? 11.096 11.073 -12.994 1.00 92.50 72 GLU A O 1
ATOM 567 N N . SER A 1 73 ? 10.013 9.578 -14.277 1.00 93.88 73 SER A N 1
ATOM 568 C CA . SER A 1 73 ? 8.688 10.195 -14.154 1.00 93.88 73 SER A CA 1
ATOM 569 C C . SER A 1 73 ? 8.195 10.174 -12.707 1.00 93.88 73 SER A C 1
ATOM 571 O O . SER A 1 73 ? 7.713 11.192 -12.202 1.00 93.88 73 SER A O 1
ATOM 573 N N . TYR A 1 74 ? 8.398 9.055 -12.006 1.00 93.69 74 TYR A N 1
ATOM 574 C CA . TYR A 1 74 ? 8.028 8.911 -10.600 1.00 93.69 74 TYR A CA 1
ATOM 575 C C . TYR A 1 74 ? 8.850 9.837 -9.696 1.00 93.69 74 TYR A C 1
ATOM 577 O O . TYR A 1 74 ? 8.285 10.556 -8.874 1.00 93.69 74 TYR A O 1
ATOM 585 N N . LYS A 1 75 ? 10.173 9.904 -9.896 1.00 91.56 75 LYS A N 1
ATOM 586 C CA . LYS A 1 75 ? 11.066 10.792 -9.134 1.00 91.56 75 LYS A CA 1
ATOM 587 C C . LYS A 1 75 ? 10.697 12.270 -9.288 1.00 91.56 75 LYS A C 1
ATOM 589 O O . LYS A 1 75 ? 10.796 13.034 -8.332 1.00 91.56 75 LYS A O 1
ATOM 594 N N . LYS A 1 76 ? 10.240 12.679 -10.474 1.00 92.62 76 LYS A N 1
ATOM 595 C CA . LYS A 1 76 ? 9.755 14.045 -10.736 1.00 92.62 76 LYS A CA 1
ATOM 596 C C . LYS A 1 76 ? 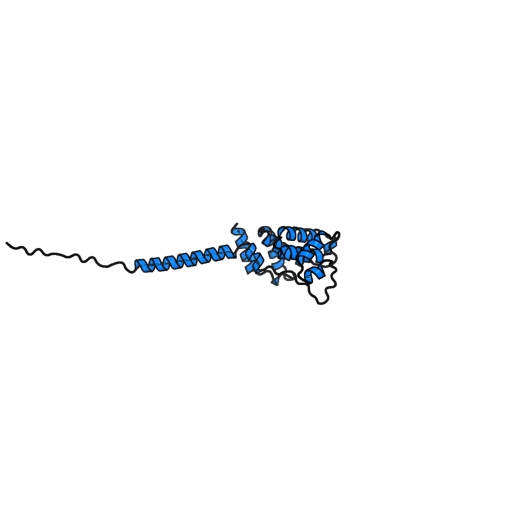8.377 14.339 -10.133 1.00 92.62 76 LYS A C 1
ATOM 598 O O . LYS A 1 76 ? 7.884 15.452 -10.293 1.00 92.62 76 LYS A O 1
ATOM 603 N N . GLY A 1 77 ? 7.736 13.360 -9.492 1.00 92.00 77 GLY A N 1
ATOM 604 C CA . GLY A 1 77 ? 6.364 13.478 -9.005 1.00 92.00 77 GLY A CA 1
ATOM 605 C C . GLY A 1 77 ? 5.326 13.536 -10.129 1.00 92.00 77 GLY A C 1
ATOM 606 O O . GLY A 1 77 ? 4.183 13.914 -9.885 1.00 92.00 77 GLY A O 1
ATOM 607 N N . ASN A 1 78 ? 5.688 13.167 -11.364 1.00 94.44 78 ASN A N 1
ATOM 608 C CA . ASN A 1 78 ? 4.762 13.146 -12.492 1.00 94.44 78 ASN A CA 1
ATOM 609 C C . ASN A 1 78 ? 3.969 11.831 -12.500 1.00 94.44 78 ASN A C 1
ATOM 611 O O . ASN A 1 78 ? 4.151 10.965 -13.357 1.00 94.44 78 ASN A O 1
ATOM 615 N N . ILE A 1 79 ? 3.099 11.681 -11.501 1.00 94.31 79 ILE A N 1
ATOM 616 C CA . ILE A 1 79 ? 2.355 10.445 -11.230 1.00 94.31 79 ILE A CA 1
ATOM 617 C C . ILE A 1 79 ? 1.436 10.060 -12.400 1.00 94.31 79 ILE A C 1
ATOM 619 O O . ILE A 1 79 ? 1.291 8.882 -12.719 1.00 94.31 79 ILE A O 1
ATOM 623 N N . GLU A 1 80 ? 0.866 11.041 -13.102 1.00 94.94 80 GLU A N 1
ATOM 624 C CA . GLU A 1 80 ? 0.064 10.770 -14.298 1.00 94.94 80 GLU A CA 1
ATOM 625 C C . GLU A 1 80 ? 0.894 10.196 -15.449 1.00 94.94 80 GLU A C 1
ATOM 627 O O . GLU A 1 80 ? 0.414 9.324 -16.175 1.00 94.94 80 GLU A O 1
ATOM 632 N N . ALA A 1 81 ? 2.129 10.676 -15.637 1.00 96.06 81 ALA A N 1
ATOM 633 C CA . ALA A 1 81 ? 3.019 10.120 -16.650 1.00 96.06 81 ALA A CA 1
ATOM 634 C C . ALA A 1 81 ? 3.401 8.677 -16.321 1.00 96.06 81 ALA A C 1
ATOM 636 O O . ALA A 1 81 ? 3.329 7.847 -17.216 1.00 96.06 81 ALA A O 1
ATOM 637 N N . VAL A 1 82 ? 3.681 8.361 -15.050 1.00 96.81 82 VAL A N 1
ATOM 638 C CA . VAL A 1 82 ? 3.954 6.983 -14.596 1.00 96.81 82 VAL A CA 1
ATOM 639 C C . VAL A 1 82 ? 2.828 6.034 -15.005 1.00 96.81 82 VAL A C 1
ATOM 641 O O . VAL A 1 82 ? 3.090 4.982 -15.580 1.00 96.81 82 VAL A O 1
ATOM 644 N N . ILE A 1 83 ? 1.573 6.421 -14.754 1.00 96.31 83 ILE A N 1
ATOM 645 C CA . ILE A 1 83 ? 0.402 5.612 -15.123 1.00 96.31 83 ILE A CA 1
ATOM 646 C C . ILE A 1 83 ? 0.323 5.427 -16.643 1.00 96.31 83 ILE A C 1
ATOM 648 O O . ILE A 1 83 ? 0.208 4.300 -17.119 1.00 96.31 83 ILE A O 1
ATOM 652 N N . ARG A 1 84 ? 0.417 6.521 -17.413 1.00 96.25 84 ARG A N 1
ATOM 653 C CA . ARG A 1 84 ? 0.329 6.453 -18.881 1.00 96.25 84 ARG A CA 1
ATOM 654 C C . ARG A 1 84 ? 1.453 5.624 -19.493 1.00 96.25 84 ARG A C 1
ATOM 656 O O . ARG A 1 84 ? 1.209 4.878 -20.430 1.00 96.25 84 ARG A O 1
ATOM 663 N N . GLU A 1 85 ? 2.675 5.785 -19.000 1.00 96.75 85 GLU A N 1
ATOM 664 C CA . GLU A 1 85 ? 3.849 5.063 -19.485 1.00 96.75 85 GLU A CA 1
ATOM 665 C C . GLU A 1 85 ? 3.727 3.569 -19.173 1.00 96.75 85 GLU A C 1
ATOM 667 O O . GLU A 1 85 ? 3.954 2.758 -20.072 1.00 96.75 85 GLU A O 1
ATOM 672 N N . PHE A 1 86 ? 3.282 3.203 -17.963 1.00 96.81 86 PHE A N 1
ATOM 673 C CA . PHE A 1 86 ? 3.074 1.806 -17.572 1.00 96.81 86 PHE A CA 1
ATOM 674 C C . P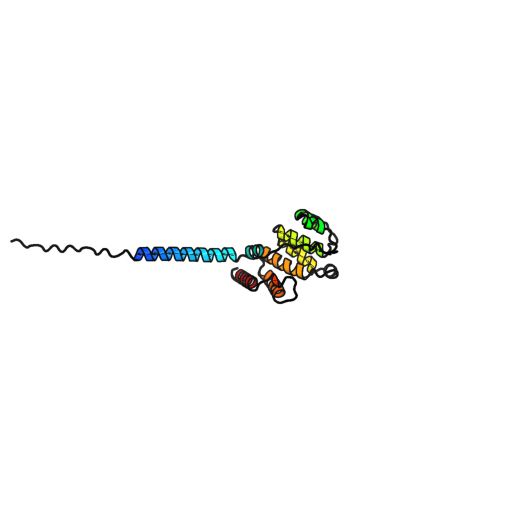HE A 1 86 ? 2.105 1.076 -18.509 1.00 96.81 86 PHE A C 1
ATOM 676 O O . PHE A 1 86 ? 2.414 -0.025 -18.958 1.00 96.81 86 PHE A O 1
ATOM 683 N N . ASP A 1 87 ? 0.996 1.719 -18.888 1.00 93.44 87 ASP A N 1
ATOM 684 C CA . ASP A 1 87 ? -0.003 1.146 -19.804 1.00 93.44 87 ASP A CA 1
ATOM 685 C C . ASP A 1 87 ? 0.569 0.834 -21.207 1.00 93.44 87 ASP A C 1
ATOM 687 O O . ASP A 1 87 ? -0.012 0.055 -21.966 1.00 93.44 87 ASP A O 1
ATOM 691 N N . THR A 1 88 ? 1.717 1.420 -21.571 1.00 95.25 88 THR A N 1
ATOM 692 C CA . THR A 1 88 ? 2.403 1.161 -22.851 1.00 95.25 88 THR A CA 1
ATOM 693 C C . THR A 1 88 ? 3.496 0.092 -22.771 1.00 95.25 88 THR A C 1
ATOM 695 O O . THR A 1 88 ? 3.998 -0.353 -23.811 1.00 95.25 88 THR A O 1
ATOM 698 N N . LEU A 1 89 ? 3.877 -0.340 -21.564 1.00 94.06 89 LEU A N 1
ATOM 699 C CA . LEU A 1 89 ? 4.953 -1.306 -21.369 1.00 94.06 89 LEU A CA 1
ATOM 700 C C . LEU A 1 89 ? 4.494 -2.713 -21.756 1.00 94.06 89 LEU A C 1
ATOM 702 O O . LEU A 1 89 ? 3.560 -3.274 -21.194 1.00 94.06 89 LEU A O 1
ATOM 706 N N . LYS A 1 90 ? 5.207 -3.325 -22.706 1.00 89.75 90 LYS A N 1
ATOM 707 C CA . LYS A 1 90 ? 4.962 -4.720 -23.117 1.00 89.75 90 LYS A CA 1
ATOM 708 C C . LYS A 1 90 ? 5.600 -5.742 -22.178 1.00 89.75 90 LYS A C 1
ATOM 710 O O . LYS A 1 90 ? 5.150 -6.878 -22.117 1.00 89.75 90 LYS A O 1
ATOM 715 N N . SER A 1 91 ? 6.674 -5.343 -21.504 1.00 88.25 91 SER A N 1
ATOM 716 C CA . SER A 1 91 ? 7.432 -6.173 -20.571 1.00 88.25 91 SER A CA 1
ATOM 717 C C . SER A 1 91 ? 7.902 -5.287 -19.417 1.00 88.25 91 SER A C 1
ATOM 719 O O . SER A 1 91 ? 9.037 -4.814 -19.461 1.00 88.25 91 SER A O 1
ATOM 721 N N . PRO A 1 92 ? 7.021 -4.978 -18.449 1.00 91.44 92 PRO A N 1
ATOM 722 C CA . PRO A 1 92 ? 7.379 -4.127 -17.321 1.00 91.44 92 PRO A CA 1
ATOM 723 C C . PRO A 1 92 ? 8.429 -4.802 -16.434 1.00 91.44 92 PRO A C 1
ATOM 725 O O . PRO A 1 92 ? 8.347 -6.007 -16.173 1.00 91.44 92 PRO A O 1
ATOM 728 N N . GLU A 1 93 ? 9.386 -4.018 -15.945 1.00 91.12 93 GLU A N 1
ATOM 729 C CA . GLU A 1 93 ? 10.357 -4.465 -14.949 1.00 91.12 93 GLU A CA 1
ATOM 730 C C . GLU A 1 93 ? 9.709 -4.545 -13.554 1.00 91.12 93 GLU A C 1
ATOM 732 O O . GLU A 1 93 ? 8.692 -3.894 -13.299 1.00 91.12 93 GLU A O 1
ATOM 737 N N . PRO A 1 94 ? 10.297 -5.285 -12.598 1.00 91.00 94 PRO A N 1
ATOM 738 C CA . PRO A 1 94 ? 9.742 -5.437 -11.249 1.00 91.00 94 PRO A CA 1
ATOM 739 C C . PRO A 1 94 ? 9.446 -4.102 -10.555 1.00 91.00 94 PRO A C 1
ATOM 741 O O . PRO A 1 94 ? 8.378 -3.913 -9.975 1.00 91.00 94 PRO A O 1
ATOM 744 N N . LEU A 1 95 ? 10.365 -3.139 -10.681 1.00 91.62 95 LEU A N 1
ATOM 745 C CA . LEU A 1 95 ? 10.186 -1.800 -10.127 1.00 91.62 95 LEU A CA 1
ATOM 746 C C . LEU A 1 95 ? 9.054 -1.031 -10.829 1.00 91.62 95 LEU A C 1
ATOM 748 O O . LEU A 1 95 ? 8.367 -0.260 -10.167 1.00 91.62 95 LEU A O 1
ATOM 752 N N . ASP A 1 96 ? 8.792 -1.268 -12.120 1.00 94.31 96 ASP A N 1
ATOM 753 C CA . ASP A 1 96 ? 7.689 -0.604 -12.827 1.00 94.31 96 ASP A CA 1
ATOM 754 C C . ASP A 1 96 ? 6.331 -0.953 -12.197 1.00 94.31 96 ASP A C 1
ATOM 756 O O . ASP A 1 96 ? 5.504 -0.061 -12.015 1.00 94.31 96 ASP A O 1
ATOM 760 N N . TYR A 1 97 ? 6.122 -2.205 -11.768 1.00 94.88 97 TYR A N 1
ATOM 761 C CA . TYR A 1 97 ? 4.905 -2.598 -11.043 1.00 94.88 97 TYR A CA 1
ATOM 762 C C . TYR A 1 97 ? 4.763 -1.862 -9.709 1.00 94.88 97 TYR A C 1
ATOM 764 O O . TYR A 1 97 ? 3.673 -1.400 -9.371 1.00 94.88 97 TYR A O 1
ATOM 772 N N . ILE A 1 98 ? 5.857 -1.720 -8.953 1.00 94.88 98 ILE A N 1
ATOM 773 C CA . ILE A 1 98 ? 5.830 -1.035 -7.655 1.00 94.88 98 ILE A CA 1
ATOM 774 C C . ILE A 1 98 ? 5.499 0.446 -7.827 1.00 94.88 98 ILE A C 1
ATOM 776 O O . ILE A 1 98 ? 4.640 0.969 -7.112 1.00 94.88 98 ILE A O 1
ATOM 780 N N . LEU A 1 99 ? 6.135 1.105 -8.799 1.00 95.69 99 LEU A N 1
ATOM 781 C CA . LEU A 1 99 ? 5.908 2.519 -9.086 1.00 95.69 99 LEU A CA 1
ATOM 782 C C . LEU A 1 99 ? 4.499 2.764 -9.635 1.00 95.69 99 LEU A C 1
ATOM 784 O O . LEU A 1 99 ? 3.816 3.673 -9.162 1.00 95.69 99 LEU A O 1
ATOM 788 N N . ALA A 1 100 ? 4.029 1.940 -10.574 1.00 97.12 100 ALA A N 1
ATOM 789 C CA . ALA A 1 100 ? 2.688 2.063 -11.140 1.00 97.12 100 ALA A CA 1
ATOM 790 C C . ALA A 1 100 ? 1.594 1.770 -10.103 1.00 97.12 100 ALA A C 1
ATOM 792 O O . ALA A 1 100 ? 0.640 2.537 -9.979 1.00 97.12 100 ALA A O 1
ATOM 793 N N . GLY A 1 101 ? 1.743 0.710 -9.305 1.00 97.12 101 GLY A N 1
ATOM 794 C CA . GLY A 1 101 ? 0.799 0.378 -8.239 1.00 97.12 101 GLY A CA 1
ATOM 795 C C . GLY A 1 101 ? 0.702 1.489 -7.189 1.00 97.12 101 GLY A C 1
ATOM 796 O O . GLY A 1 101 ? -0.399 1.898 -6.816 1.00 97.12 101 GLY A O 1
ATOM 797 N N . ASN A 1 102 ? 1.841 2.064 -6.784 1.00 96.56 102 ASN A N 1
ATOM 798 C CA . ASN A 1 102 ? 1.865 3.235 -5.902 1.00 96.56 102 ASN A CA 1
ATOM 799 C C . ASN A 1 102 ? 1.243 4.475 -6.553 1.00 96.56 102 ASN A C 1
ATOM 801 O O . ASN A 1 102 ? 0.496 5.196 -5.893 1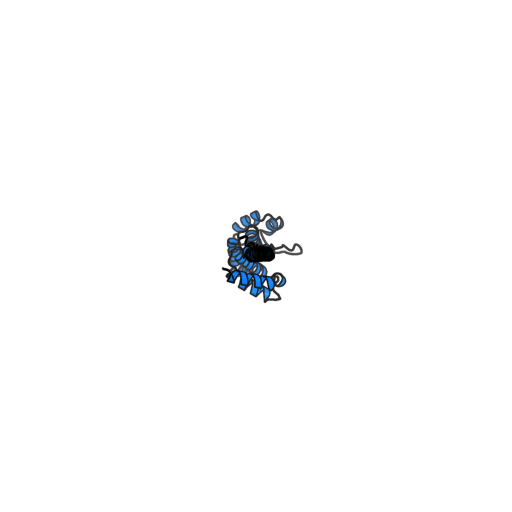.00 96.56 102 ASN A O 1
ATOM 805 N N . ALA A 1 103 ? 1.492 4.713 -7.842 1.00 96.75 103 ALA A N 1
ATOM 806 C CA . ALA A 1 103 ? 0.881 5.812 -8.583 1.00 96.75 103 ALA A CA 1
ATOM 807 C C . ALA A 1 103 ? -0.653 5.685 -8.647 1.00 96.75 103 ALA A C 1
ATOM 809 O O . ALA A 1 103 ? -1.374 6.664 -8.433 1.00 96.75 103 ALA A O 1
ATOM 810 N N . PHE A 1 104 ? -1.175 4.474 -8.865 1.00 97.25 104 PHE A N 1
ATOM 811 C CA . PHE A 1 104 ? -2.613 4.213 -8.804 1.00 97.25 104 PHE A CA 1
ATOM 812 C C . PHE A 1 104 ? -3.184 4.444 -7.399 1.00 97.25 104 PHE A C 1
ATOM 814 O O . PHE A 1 104 ? -4.243 5.059 -7.275 1.00 97.25 104 PHE A O 1
ATOM 821 N N . LEU A 1 105 ? -2.483 4.038 -6.336 1.00 94.69 105 LEU A N 1
ATOM 822 C CA . LEU A 1 105 ? -2.891 4.349 -4.959 1.00 94.69 105 LEU A CA 1
ATOM 823 C C . LEU A 1 105 ? -2.913 5.854 -4.679 1.00 94.69 105 LEU A C 1
ATOM 825 O O . LEU A 1 105 ? -3.907 6.367 -4.162 1.00 94.69 105 LEU A O 1
ATOM 829 N N . GLY A 1 106 ? -1.854 6.566 -5.069 1.00 91.31 106 GLY A N 1
ATOM 830 C CA . GLY A 1 106 ? -1.730 8.013 -4.891 1.00 91.31 106 GLY A CA 1
ATOM 831 C C . GLY A 1 106 ? -2.770 8.823 -5.670 1.00 91.31 106 GLY A C 1
ATOM 832 O O . GLY A 1 106 ? -3.076 9.948 -5.291 1.00 91.31 106 GLY A O 1
ATOM 833 N N . THR A 1 107 ? -3.359 8.244 -6.721 1.00 93.00 107 THR A N 1
ATOM 834 C CA . THR A 1 107 ? -4.432 8.857 -7.527 1.00 93.00 107 THR A CA 1
ATOM 835 C C . THR A 1 107 ? -5.823 8.305 -7.203 1.00 93.00 107 THR A C 1
ATOM 837 O O . THR A 1 107 ? -6.750 8.463 -7.994 1.00 93.00 107 THR A O 1
ATOM 840 N N . HIS A 1 108 ? -5.991 7.665 -6.039 1.00 92.88 108 HIS A N 1
ATOM 841 C CA . HIS A 1 108 ? -7.266 7.108 -5.572 1.00 92.88 108 HIS A CA 1
ATOM 842 C C . HIS A 1 108 ? -7.887 6.065 -6.521 1.00 92.88 108 HIS A C 1
ATOM 844 O O . HIS A 1 108 ? -9.107 5.961 -6.641 1.00 92.88 108 HIS A O 1
ATOM 850 N N . GLN A 1 109 ? -7.052 5.247 -7.167 1.00 95.31 109 GLN A N 1
ATOM 851 C CA . GLN A 1 109 ? -7.457 4.136 -8.037 1.00 95.31 109 GLN A CA 1
ATOM 852 C C . GLN A 1 109 ? -7.069 2.769 -7.429 1.00 95.31 109 GLN A C 1
ATOM 854 O O . GLN A 1 109 ? -6.331 2.000 -8.052 1.00 95.31 109 GLN A O 1
ATOM 859 N N . PRO A 1 110 ? -7.565 2.414 -6.225 1.00 96.19 110 PRO A N 1
ATOM 860 C CA . PRO A 1 110 ? -7.129 1.215 -5.506 1.00 96.19 110 PRO A CA 1
ATOM 861 C C . PRO A 1 110 ? -7.437 -0.084 -6.259 1.00 96.19 110 PRO A C 1
ATOM 863 O O . PRO A 1 110 ? -6.627 -1.004 -6.240 1.00 96.19 110 PRO A O 1
ATOM 866 N N . ALA A 1 111 ? -8.544 -0.147 -7.006 1.00 97.44 111 ALA A N 1
ATOM 867 C CA . ALA A 1 111 ? -8.876 -1.306 -7.834 1.00 97.44 111 ALA A CA 1
ATOM 868 C C . ALA A 1 111 ? -7.817 -1.600 -8.915 1.00 97.44 111 ALA A C 1
ATOM 870 O O . ALA A 1 111 ? -7.513 -2.762 -9.177 1.00 97.44 111 ALA A O 1
ATOM 871 N N . LYS A 1 112 ? -7.228 -0.561 -9.525 1.00 97.69 112 LYS A N 1
ATOM 872 C CA . LYS A 1 112 ? -6.139 -0.730 -10.500 1.00 97.69 112 LYS A CA 1
ATOM 873 C C . LYS A 1 112 ? -4.836 -1.115 -9.812 1.00 97.69 112 LYS A C 1
ATOM 875 O O . LYS A 1 112 ? -4.139 -1.997 -10.298 1.00 97.69 112 LYS A O 1
ATOM 880 N N . ALA A 1 113 ? -4.546 -0.522 -8.655 1.00 97.88 113 ALA A N 1
ATOM 881 C CA . ALA A 1 113 ? -3.383 -0.900 -7.858 1.00 97.88 113 ALA A CA 1
ATOM 882 C C . ALA A 1 113 ? -3.414 -2.391 -7.471 1.00 97.88 113 ALA A C 1
ATOM 884 O O . ALA A 1 113 ? -2.411 -3.078 -7.649 1.00 97.88 113 ALA A O 1
ATOM 885 N N . ILE A 1 114 ? -4.576 -2.918 -7.051 1.00 98.38 114 ILE A N 1
ATOM 886 C CA . ILE A 1 114 ? -4.768 -4.359 -6.794 1.00 98.38 114 ILE A CA 1
ATOM 887 C C . ILE A 1 114 ? -4.362 -5.184 -8.020 1.00 98.38 114 ILE A C 1
ATOM 889 O O . ILE A 1 114 ? -3.589 -6.127 -7.884 1.00 98.38 114 ILE A O 1
ATOM 893 N N . GLN A 1 115 ? -4.852 -4.823 -9.211 1.00 97.94 115 GLN A N 1
ATOM 894 C CA . GLN A 1 115 ? -4.541 -5.554 -10.444 1.00 97.94 115 GLN A CA 1
ATOM 895 C C . GLN A 1 115 ? -3.039 -5.551 -10.745 1.00 97.94 115 GLN A C 1
ATOM 897 O O . GLN A 1 115 ? -2.485 -6.598 -11.064 1.00 97.94 115 GLN A O 1
ATOM 902 N N . VAL A 1 116 ? -2.374 -4.402 -10.597 1.00 97.38 116 VAL A N 1
ATOM 903 C CA . VAL A 1 116 ? -0.930 -4.270 -10.844 1.00 97.38 116 VAL A CA 1
ATOM 904 C C . VAL A 1 116 ? -0.115 -5.123 -9.872 1.00 97.38 116 VAL A C 1
ATOM 906 O O . VAL A 1 116 ? 0.769 -5.862 -10.302 1.00 97.38 116 VAL A O 1
ATOM 909 N N . PHE A 1 117 ? -0.416 -5.066 -8.572 1.00 97.44 117 PHE A N 1
ATOM 910 C CA . PHE A 1 117 ? 0.334 -5.833 -7.575 1.00 97.44 117 PHE A CA 1
ATOM 911 C C . PHE A 1 117 ? 0.076 -7.339 -7.671 1.00 97.44 117 PHE A C 1
ATOM 913 O O . PHE A 1 117 ? 1.012 -8.119 -7.514 1.00 97.44 117 PHE A O 1
ATOM 920 N N . LEU A 1 118 ? -1.155 -7.762 -7.976 1.00 96.69 118 LEU A N 1
ATOM 921 C CA . LEU A 1 118 ? -1.441 -9.173 -8.243 1.00 96.69 118 LEU A CA 1
ATOM 922 C C . LEU A 1 118 ? -0.708 -9.659 -9.496 1.00 96.69 118 LEU A C 1
ATOM 924 O O . LEU A 1 118 ? -0.049 -10.691 -9.434 1.00 96.69 118 LEU A O 1
ATOM 928 N N . ALA A 1 119 ? -0.727 -8.884 -10.586 1.00 94.62 119 ALA A N 1
ATOM 929 C CA . ALA A 1 119 ? 0.001 -9.227 -11.807 1.00 94.62 119 ALA A CA 1
ATOM 930 C C . ALA A 1 119 ? 1.510 -9.395 -11.559 1.00 94.62 119 ALA A C 1
ATOM 932 O O . ALA A 1 119 ? 2.128 -10.291 -12.130 1.00 94.62 119 ALA A O 1
ATOM 933 N N . PHE A 1 120 ? 2.101 -8.577 -10.681 1.00 94.25 120 PHE A N 1
ATOM 934 C CA . PHE A 1 120 ? 3.485 -8.753 -10.244 1.00 94.25 120 PHE A CA 1
ATOM 935 C C . PHE A 1 120 ? 3.686 -10.048 -9.440 1.00 94.25 120 PHE A C 1
ATOM 937 O O . PHE A 1 120 ? 4.559 -10.850 -9.772 1.00 94.25 120 PHE A O 1
ATOM 944 N N . LEU A 1 121 ? 2.874 -10.275 -8.400 1.00 92.44 121 LEU A N 1
ATOM 945 C CA . LEU A 1 121 ? 3.020 -11.424 -7.495 1.00 92.44 121 LEU A CA 1
ATOM 946 C C . LEU A 1 121 ? 2.778 -12.774 -8.191 1.00 92.44 121 LEU A C 1
ATOM 948 O O . LEU A 1 121 ? 3.382 -13.783 -7.811 1.00 92.44 121 LEU A O 1
ATOM 952 N N . GLU A 1 122 ? 1.921 -12.778 -9.212 1.00 91.75 122 GLU A N 1
ATOM 953 C CA . GLU A 1 122 ? 1.586 -13.935 -10.045 1.00 91.75 122 GLU A CA 1
ATOM 954 C C . GLU A 1 122 ? 2.589 -14.172 -11.187 1.00 91.75 122 GLU A C 1
ATOM 956 O O . GLU A 1 122 ? 2.541 -15.233 -11.808 1.00 91.75 122 GLU A O 1
ATOM 961 N N . ASN A 1 123 ? 3.514 -13.238 -11.456 1.00 88.75 123 ASN A N 1
ATOM 962 C CA . ASN A 1 123 ? 4.513 -13.349 -12.521 1.00 88.75 123 ASN A CA 1
ATOM 963 C C . ASN A 1 123 ? 5.871 -13.846 -11.977 1.00 88.75 123 ASN A C 1
ATOM 965 O O . ASN A 1 123 ? 6.639 -13.065 -11.406 1.00 88.75 123 ASN A O 1
ATOM 969 N N . PRO A 1 124 ? 6.243 -15.124 -12.198 1.00 84.19 124 PRO A N 1
ATOM 970 C CA . PRO A 1 124 ? 7.480 -15.681 -11.658 1.00 84.19 124 PRO A CA 1
ATOM 971 C C . PRO A 1 124 ? 8.734 -15.040 -12.252 1.00 84.19 124 PRO A C 1
ATOM 973 O O . PRO A 1 124 ? 9.750 -14.965 -11.570 1.00 84.19 124 PRO A O 1
ATOM 976 N N . GLU A 1 125 ? 8.689 -14.580 -13.507 1.00 80.56 125 GLU A N 1
ATOM 977 C CA . GLU A 1 125 ? 9.839 -13.943 -14.157 1.00 80.56 125 GLU A CA 1
ATOM 978 C C . GLU A 1 125 ? 10.137 -12.575 -13.535 1.00 80.56 125 GLU A C 1
ATOM 980 O O . GLU A 1 125 ? 11.299 -12.264 -13.279 1.00 80.56 125 GLU A O 1
ATOM 985 N N . ALA A 1 126 ? 9.097 -11.805 -13.194 1.00 75.44 126 ALA A N 1
ATOM 986 C CA . ALA A 1 126 ? 9.248 -10.522 -12.504 1.00 75.44 126 ALA A CA 1
ATOM 987 C C . ALA A 1 126 ? 9.832 -10.683 -11.085 1.00 75.44 126 ALA A C 1
ATOM 989 O O . ALA A 1 126 ? 10.524 -9.804 -10.579 1.00 75.44 126 ALA A O 1
ATOM 990 N N . ARG A 1 127 ? 9.612 -11.826 -10.436 1.00 81.12 127 ARG A N 1
ATOM 991 C CA . ARG A 1 127 ? 10.078 -12.065 -9.061 1.00 81.12 127 ARG A CA 1
ATOM 992 C C . ARG A 1 127 ? 11.513 -12.591 -8.958 1.00 81.12 127 ARG A C 1
ATOM 994 O O . ARG A 1 127 ? 12.080 -12.614 -7.869 1.00 81.12 127 ARG A O 1
ATOM 1001 N N . LYS A 1 128 ? 12.139 -12.998 -10.070 1.00 70.25 128 LYS A N 1
ATOM 1002 C CA . LYS A 1 128 ? 13.498 -13.583 -10.076 1.00 70.25 128 LYS A CA 1
ATOM 1003 C C . LYS A 1 128 ? 14.621 -12.570 -9.856 1.00 70.25 128 LYS A C 1
ATOM 1005 O O . LYS A 1 128 ? 15.694 -12.948 -9.392 1.00 70.25 128 LYS A O 1
ATOM 1010 N N . THR A 1 129 ? 14.418 -11.315 -10.248 1.00 60.19 129 THR A N 1
ATOM 1011 C CA . THR A 1 129 ? 15.518 -10.369 -10.499 1.00 60.19 129 THR A CA 1
ATOM 1012 C C . THR A 1 129 ? 15.811 -9.399 -9.359 1.00 60.19 129 THR A C 1
ATOM 1014 O O . THR A 1 129 ? 16.913 -8.859 -9.337 1.00 60.19 129 THR A O 1
ATOM 1017 N N . ARG A 1 130 ? 14.889 -9.197 -8.407 1.00 65.44 130 ARG A N 1
ATOM 1018 C CA . ARG A 1 130 ? 15.034 -8.413 -7.159 1.00 65.44 130 ARG A CA 1
ATOM 1019 C C . ARG A 1 130 ? 13.772 -8.646 -6.313 1.00 65.44 130 ARG A C 1
ATOM 1021 O O . ARG A 1 130 ? 12.676 -8.629 -6.863 1.00 65.44 130 ARG A O 1
ATOM 1028 N N . SER A 1 131 ? 13.906 -8.853 -5.000 1.00 73.06 131 SER A N 1
ATOM 1029 C CA . SER A 1 131 ? 12.750 -9.144 -4.134 1.00 73.06 131 SER A CA 1
ATOM 1030 C C . SER A 1 131 ? 11.981 -7.863 -3.787 1.00 73.06 131 SER A C 1
ATOM 1032 O O . SER A 1 131 ? 12.214 -7.249 -2.748 1.00 73.06 131 SER A O 1
ATOM 1034 N N . PHE A 1 132 ? 11.093 -7.447 -4.694 1.00 89.12 132 PHE A N 1
ATOM 1035 C CA . PHE A 1 132 ? 10.038 -6.454 -4.446 1.00 89.12 132 PHE A CA 1
ATOM 1036 C C . PHE A 1 132 ? 8.761 -7.104 -3.883 1.00 89.12 132 PHE A C 1
ATOM 1038 O O . PHE A 1 132 ? 7.725 -6.454 -3.782 1.00 89.12 132 PHE A O 1
ATOM 1045 N N . ASP A 1 133 ? 8.823 -8.385 -3.512 1.00 90.81 133 ASP A N 1
ATOM 1046 C CA . ASP A 1 133 ? 7.689 -9.149 -2.984 1.00 90.81 133 ASP A CA 1
ATOM 1047 C C . ASP A 1 133 ? 7.108 -8.494 -1.729 1.00 90.81 133 ASP A C 1
ATOM 1049 O O . ASP A 1 133 ? 5.901 -8.297 -1.639 1.00 90.81 133 ASP A O 1
ATOM 1053 N N . GLU A 1 134 ? 7.967 -8.079 -0.796 1.00 92.19 134 GLU A N 1
ATOM 1054 C CA . GLU A 1 134 ? 7.548 -7.402 0.437 1.00 92.19 134 GLU A CA 1
ATOM 1055 C C . GLU A 1 134 ? 6.911 -6.032 0.163 1.00 92.19 134 GLU A C 1
ATOM 1057 O O . GLU A 1 134 ? 5.960 -5.637 0.841 1.00 92.19 134 GLU A O 1
ATOM 1062 N N . ASP A 1 135 ? 7.418 -5.309 -0.844 1.00 93.44 135 ASP A N 1
ATOM 1063 C CA . ASP A 1 135 ? 6.848 -4.037 -1.293 1.00 93.44 135 ASP A CA 1
ATOM 1064 C C . ASP A 1 135 ? 5.455 -4.278 -1.898 1.00 93.44 135 ASP A C 1
ATOM 1066 O O . ASP A 1 135 ? 4.477 -3.643 -1.500 1.00 93.44 135 ASP A O 1
ATOM 1070 N N . ALA A 1 136 ? 5.337 -5.246 -2.808 1.00 95.06 136 ALA A N 1
ATOM 1071 C CA . ALA A 1 136 ? 4.075 -5.595 -3.444 1.00 95.06 136 ALA A CA 1
ATOM 1072 C C . ALA A 1 136 ? 3.033 -6.113 -2.443 1.00 95.06 136 ALA A C 1
ATOM 1074 O O . ALA A 1 136 ? 1.883 -5.694 -2.515 1.00 95.06 136 ALA A O 1
ATOM 1075 N N . GLU A 1 137 ? 3.405 -6.971 -1.489 1.00 95.00 137 GLU A N 1
ATOM 1076 C CA . GLU A 1 137 ? 2.490 -7.476 -0.456 1.00 95.00 137 GLU A CA 1
ATOM 1077 C C . GLU A 1 137 ? 1.975 -6.352 0.450 1.00 95.00 137 GLU A C 1
ATOM 1079 O O . GLU A 1 137 ? 0.769 -6.261 0.708 1.00 95.00 137 GLU A O 1
ATOM 1084 N N . TYR A 1 138 ? 2.868 -5.461 0.890 1.00 96.31 138 TYR A N 1
ATOM 1085 C CA . TYR A 1 138 ? 2.504 -4.314 1.716 1.00 96.31 138 TYR A CA 1
ATOM 1086 C C . TYR A 1 138 ? 1.547 -3.369 0.986 1.00 96.31 138 TYR A C 1
ATOM 1088 O O . TYR A 1 138 ? 0.480 -3.023 1.506 1.00 96.31 138 TYR A O 1
ATOM 1096 N N . TYR A 1 139 ? 1.877 -2.986 -0.247 1.00 97.44 139 TYR A N 1
ATOM 1097 C CA . TYR A 1 139 ? 1.034 -2.074 -1.011 1.00 97.44 139 TYR A CA 1
ATOM 1098 C C . TYR A 1 139 ? -0.243 -2.727 -1.536 1.00 97.44 139 TYR A C 1
ATOM 1100 O O . TYR A 1 139 ? -1.265 -2.047 -1.645 1.00 97.44 139 TYR A O 1
ATOM 1108 N N . LEU A 1 140 ? -0.256 -4.040 -1.771 1.00 97.94 140 LEU A N 1
ATOM 1109 C CA . LEU A 1 140 ? -1.480 -4.784 -2.056 1.00 97.94 140 LEU A CA 1
ATOM 1110 C C . LEU A 1 140 ? -2.433 -4.755 -0.854 1.00 97.94 140 LEU A C 1
ATOM 1112 O O . LEU A 1 140 ? -3.630 -4.525 -1.036 1.00 97.94 140 LEU A O 1
ATOM 1116 N N . ALA A 1 141 ? -1.919 -4.904 0.371 1.00 97.31 141 ALA A N 1
ATOM 1117 C CA . ALA A 1 141 ? -2.728 -4.788 1.584 1.00 97.31 141 ALA A CA 1
ATOM 1118 C C . ALA A 1 141 ? -3.382 -3.400 1.697 1.00 97.31 141 ALA A C 1
ATOM 1120 O O . ALA A 1 141 ? -4.588 -3.290 1.939 1.00 97.31 141 ALA A O 1
ATOM 1121 N N . PHE A 1 142 ? -2.618 -2.338 1.428 1.00 96.94 142 PHE A N 1
ATOM 1122 C CA . PHE A 1 142 ? -3.156 -0.978 1.343 1.00 96.94 142 PHE A CA 1
ATOM 1123 C C . PHE A 1 142 ? -4.140 -0.794 0.186 1.00 96.94 142 PHE A C 1
ATOM 1125 O O . PHE A 1 142 ? -5.134 -0.091 0.347 1.00 96.94 142 PHE A O 1
ATOM 1132 N N . SER A 1 143 ? -3.926 -1.456 -0.949 1.00 97.62 143 SER A N 1
ATOM 1133 C CA . SER A 1 143 ? -4.846 -1.402 -2.088 1.00 97.62 143 SER A CA 1
ATOM 1134 C C . SER A 1 143 ? -6.190 -2.038 -1.764 1.00 97.62 143 SER A C 1
ATOM 1136 O O . SER A 1 143 ? -7.223 -1.427 -2.027 1.00 97.62 143 SER A O 1
ATOM 1138 N N . TYR A 1 144 ? -6.205 -3.194 -1.098 1.00 97.19 144 TYR A N 1
ATOM 1139 C CA . TYR A 1 144 ? -7.443 -3.777 -0.581 1.00 97.19 144 TYR A CA 1
ATOM 1140 C C . TYR A 1 144 ? -8.122 -2.872 0.444 1.00 97.19 144 TYR A C 1
ATOM 1142 O O . TYR A 1 144 ? -9.338 -2.690 0.393 1.00 97.19 144 TYR A O 1
ATOM 1150 N N . LEU A 1 145 ? -7.352 -2.256 1.343 1.00 94.00 145 LEU A N 1
ATOM 1151 C CA . LEU A 1 145 ? -7.899 -1.334 2.334 1.00 94.00 145 LEU A CA 1
ATOM 1152 C C . LEU A 1 145 ? -8.550 -0.106 1.673 1.00 94.00 145 LEU A C 1
ATOM 1154 O O . LEU A 1 145 ? -9.684 0.239 2.005 1.00 94.00 145 LEU A O 1
ATOM 1158 N N . GLY A 1 146 ? -7.873 0.498 0.693 1.00 92.44 146 GLY A N 1
ATOM 1159 C CA . GLY A 1 146 ? -8.394 1.607 -0.107 1.00 92.44 146 GLY A CA 1
ATOM 1160 C C . GLY A 1 146 ? -9.593 1.214 -0.976 1.00 92.44 146 GLY A C 1
ATOM 1161 O O . GLY A 1 146 ? -10.464 2.045 -1.218 1.00 92.44 146 GLY A O 1
ATOM 1162 N N . ASN A 1 147 ? -9.690 -0.054 -1.392 1.00 94.44 147 ASN A N 1
ATOM 1163 C CA . ASN A 1 147 ? -10.827 -0.583 -2.151 1.00 94.44 147 ASN A CA 1
ATOM 1164 C C . ASN A 1 147 ? -12.012 -1.023 -1.272 1.00 94.44 147 ASN A C 1
ATOM 1166 O O . ASN A 1 147 ? -12.934 -1.656 -1.777 1.00 94.44 147 ASN A O 1
ATOM 1170 N N . ARG A 1 148 ? -12.004 -0.708 0.034 1.00 92.12 148 ARG A N 1
ATOM 1171 C CA . ARG A 1 148 ? -13.029 -1.143 1.006 1.00 92.12 148 ARG A CA 1
ATOM 1172 C C . ARG A 1 148 ? -13.125 -2.664 1.156 1.00 92.12 148 ARG A C 1
ATOM 1174 O O . ARG A 1 148 ? -14.184 -3.197 1.463 1.00 92.12 148 ARG A O 1
ATOM 1181 N N . GLU A 1 149 ? -12.005 -3.363 1.008 1.00 93.31 149 GLU A N 1
ATOM 1182 C CA . GLU A 1 149 ? -11.902 -4.816 1.174 1.00 93.31 149 GLU A CA 1
ATOM 1183 C C . GLU A 1 149 ? -11.023 -5.186 2.388 1.00 93.31 149 GLU A C 1
ATOM 1185 O O . GLU A 1 149 ? -10.027 -5.905 2.249 1.00 93.31 149 GLU A O 1
ATOM 1190 N N . PRO A 1 150 ? -11.356 -4.735 3.618 1.00 93.31 150 PRO A N 1
ATOM 1191 C CA . PRO A 1 150 ? -10.511 -4.972 4.789 1.00 93.31 150 PRO A CA 1
ATOM 1192 C C . PRO A 1 150 ? -10.347 -6.461 5.119 1.00 93.31 150 PRO A C 1
ATOM 1194 O O . PRO A 1 150 ? -9.326 -6.843 5.684 1.00 93.31 150 PRO A O 1
ATOM 1197 N N . GLY A 1 151 ? -11.301 -7.312 4.721 1.00 94.56 151 GLY A N 1
ATOM 1198 C CA . GLY A 1 151 ? -11.198 -8.765 4.880 1.00 94.56 151 GLY A CA 1
ATOM 1199 C C . GLY A 1 151 ? -10.051 -9.391 4.078 1.00 94.56 151 GLY A C 1
ATOM 1200 O O . GLY A 1 151 ? -9.459 -10.362 4.537 1.00 94.56 151 GLY A O 1
ATOM 1201 N N . LYS A 1 152 ? -9.690 -8.815 2.921 1.00 96.06 152 LYS A N 1
ATOM 1202 C CA . LYS A 1 152 ? -8.521 -9.246 2.133 1.00 96.06 152 LYS A CA 1
ATOM 1203 C C . LYS A 1 152 ? -7.232 -8.557 2.575 1.00 96.06 152 LYS A C 1
ATOM 1205 O O . LYS A 1 152 ? -6.164 -9.154 2.502 1.00 96.06 152 LYS A O 1
ATOM 1210 N N . ALA A 1 153 ? -7.331 -7.324 3.073 1.00 96.25 153 ALA A N 1
ATOM 1211 C CA . ALA A 1 153 ? -6.184 -6.583 3.592 1.00 96.25 153 ALA A CA 1
ATOM 1212 C C . ALA A 1 153 ? -5.638 -7.177 4.903 1.00 96.25 153 ALA A C 1
ATOM 1214 O O . ALA A 1 153 ? -4.426 -7.269 5.089 1.00 96.25 153 ALA A O 1
ATOM 1215 N N . LEU A 1 154 ? -6.529 -7.584 5.815 1.00 96.06 154 LEU A N 1
ATOM 1216 C CA . LEU A 1 154 ? -6.175 -8.071 7.149 1.00 96.06 154 LEU A CA 1
ATOM 1217 C C . LEU A 1 154 ? -5.146 -9.215 7.149 1.00 96.06 154 LEU A C 1
ATOM 1219 O O . LEU A 1 154 ? -4.131 -9.048 7.823 1.00 96.06 154 LEU A O 1
ATOM 1223 N N . PRO A 1 155 ? -5.333 -10.332 6.417 1.00 97.44 155 PRO A N 1
ATOM 1224 C CA . PRO A 1 155 ? -4.366 -11.430 6.445 1.00 97.44 155 PRO A CA 1
ATOM 1225 C C . PRO A 1 155 ? -2.977 -11.015 5.940 1.00 97.44 155 PRO A C 1
ATOM 1227 O O . PRO A 1 155 ? -1.973 -11.507 6.451 1.00 97.44 155 PRO A O 1
ATOM 1230 N N . LEU A 1 156 ? -2.896 -10.077 4.987 1.00 97.25 156 LEU A N 1
ATOM 1231 C CA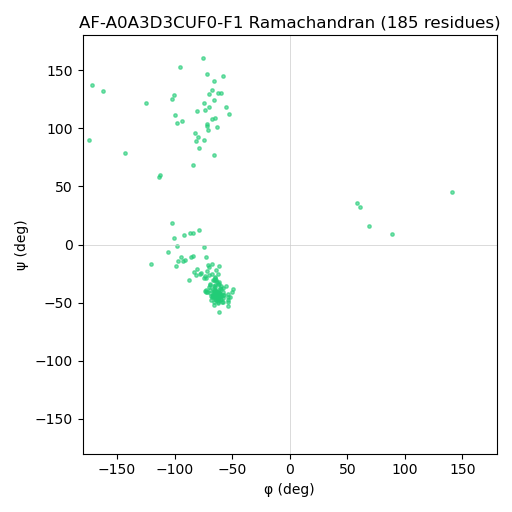 . LEU A 1 156 ? -1.615 -9.542 4.517 1.00 97.25 156 LEU A CA 1
ATOM 1232 C C . LEU A 1 156 ? -0.932 -8.714 5.609 1.00 97.25 156 LEU A C 1
ATOM 1234 O O . LEU A 1 156 ? 0.234 -8.940 5.915 1.00 97.25 156 LEU A O 1
ATOM 1238 N N . PHE A 1 157 ? -1.660 -7.805 6.262 1.00 97.25 157 PHE A N 1
ATOM 1239 C CA . PHE A 1 157 ? -1.091 -7.021 7.358 1.00 97.25 157 PHE A CA 1
ATOM 1240 C C . PHE A 1 157 ? -0.702 -7.880 8.566 1.00 97.25 157 PHE A C 1
ATOM 1242 O O . PHE A 1 157 ? 0.315 -7.610 9.201 1.00 97.25 157 PHE A O 1
ATOM 1249 N N . GLU A 1 158 ? -1.470 -8.924 8.886 1.00 97.19 158 GLU A N 1
ATOM 1250 C CA . GLU A 1 158 ? -1.107 -9.876 9.940 1.00 97.19 158 GLU A CA 1
ATOM 1251 C C . GLU A 1 158 ? 0.174 -10.635 9.603 1.00 97.19 158 GLU A C 1
ATOM 1253 O O . GLU A 1 158 ? 1.039 -10.755 10.469 1.00 97.19 158 GLU A O 1
ATOM 1258 N N . LYS A 1 159 ? 0.329 -11.084 8.352 1.00 96.62 159 LYS A N 1
ATOM 1259 C CA . LYS A 1 159 ? 1.562 -11.718 7.874 1.00 96.62 159 LYS A CA 1
ATOM 1260 C C . LYS A 1 159 ? 2.762 -10.780 8.037 1.00 96.62 159 LYS A C 1
ATOM 1262 O O . LYS A 1 159 ? 3.759 -11.173 8.634 1.00 96.62 159 LYS A O 1
ATOM 1267 N N . ILE A 1 160 ? 2.636 -9.534 7.579 1.00 95.69 160 ILE A N 1
ATOM 1268 C CA . ILE A 1 160 ? 3.696 -8.515 7.662 1.00 95.69 160 ILE A CA 1
ATOM 1269 C C . ILE A 1 160 ? 4.073 -8.220 9.118 1.00 95.69 160 ILE A C 1
ATOM 1271 O O . ILE A 1 160 ? 5.249 -8.093 9.448 1.00 95.69 160 ILE A O 1
ATOM 1275 N N . TYR A 1 161 ? 3.081 -8.126 10.005 1.00 96.62 161 TYR A N 1
ATOM 1276 C CA . TYR A 1 161 ? 3.307 -7.898 11.431 1.00 96.62 161 TYR A CA 1
ATOM 1277 C C . TYR A 1 161 ? 3.939 -9.103 12.143 1.00 96.62 161 TYR A C 1
ATOM 1279 O O . TYR A 1 161 ? 4.710 -8.931 13.089 1.00 96.62 161 TYR A O 1
ATOM 1287 N N . ALA A 1 162 ? 3.606 -10.320 11.712 1.00 96.56 162 ALA A N 1
ATOM 1288 C CA . ALA A 1 162 ? 4.113 -11.550 12.307 1.00 96.56 162 ALA A CA 1
ATOM 1289 C C . ALA A 1 162 ? 5.555 -11.872 11.893 1.00 96.56 162 ALA A C 1
ATOM 1291 O O . ALA A 1 162 ? 6.232 -12.579 12.635 1.00 96.56 162 ALA A O 1
ATOM 1292 N N . ASP A 1 163 ? 6.016 -11.369 10.745 1.00 95.88 163 ASP A N 1
ATOM 1293 C CA . ASP A 1 163 ? 7.376 -11.570 10.246 1.00 95.88 163 ASP A CA 1
ATOM 1294 C C . ASP A 1 163 ? 8.308 -10.417 10.670 1.00 95.88 163 ASP A C 1
ATOM 1296 O O . ASP A 1 163 ? 8.231 -9.328 10.095 1.00 95.88 163 ASP A O 1
ATOM 1300 N N . PRO A 1 164 ? 9.221 -10.621 11.643 1.00 93.38 164 PRO A N 1
ATOM 1301 C CA . PRO A 1 164 ? 10.121 -9.571 12.119 1.00 93.38 164 PRO A CA 1
ATOM 1302 C C . PRO A 1 164 ? 11.166 -9.128 11.086 1.00 93.38 164 PRO A C 1
ATOM 1304 O O . PRO A 1 164 ? 11.795 -8.086 11.279 1.00 93.38 164 PRO A O 1
ATOM 1307 N N . TYR A 1 165 ? 11.392 -9.925 10.036 1.00 92.56 165 TYR A N 1
ATOM 1308 C CA . TYR A 1 165 ? 12.369 -9.640 8.986 1.00 92.56 165 TYR A CA 1
ATOM 1309 C C . TYR A 1 165 ? 11.760 -8.900 7.796 1.00 92.56 165 TYR A C 1
ATOM 1311 O O . TYR A 1 165 ? 12.509 -8.319 7.013 1.00 92.56 165 TYR A O 1
ATOM 1319 N N . HIS A 1 166 ? 10.430 -8.859 7.700 1.00 92.06 166 HIS A N 1
ATOM 1320 C CA . HIS A 1 166 ? 9.734 -8.124 6.655 1.00 92.06 166 HIS A CA 1
ATOM 1321 C C . HIS A 1 166 ? 10.050 -6.625 6.754 1.00 92.06 166 HIS A C 1
ATOM 1323 O O . HIS A 1 166 ? 9.880 -6.013 7.816 1.00 92.06 166 HIS A O 1
ATOM 1329 N N . ARG A 1 167 ? 10.439 -5.988 5.641 1.00 90.75 167 ARG A N 1
ATOM 1330 C CA . ARG A 1 167 ? 10.824 -4.562 5.585 1.00 90.75 167 ARG A CA 1
ATOM 1331 C C . ARG A 1 167 ? 9.794 -3.645 6.242 1.00 90.75 167 ARG A C 1
ATOM 1333 O O . ARG A 1 167 ? 10.151 -2.715 6.961 1.00 90.75 167 ARG A O 1
ATOM 1340 N N . TYR A 1 168 ? 8.516 -3.939 6.020 1.00 92.50 168 TYR A N 1
ATOM 1341 C CA . TYR A 1 168 ? 7.385 -3.157 6.525 1.00 92.50 168 TYR A CA 1
ATOM 1342 C C . TYR A 1 168 ? 6.830 -3.609 7.882 1.00 92.50 168 TYR A C 1
ATOM 1344 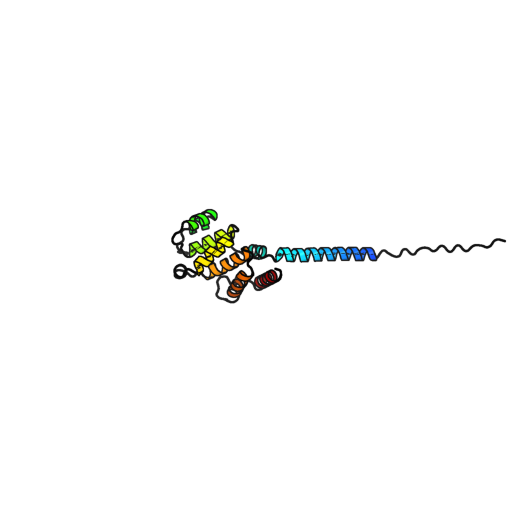O O . TYR A 1 168 ? 5.805 -3.083 8.313 1.00 92.50 168 TYR A O 1
ATOM 1352 N N . ASN A 1 169 ? 7.480 -4.543 8.585 1.00 94.19 169 ASN A N 1
ATOM 1353 C CA . ASN A 1 169 ? 7.008 -5.023 9.888 1.00 94.19 169 ASN A CA 1
ATOM 1354 C C . ASN A 1 169 ? 6.741 -3.867 10.866 1.00 94.19 169 ASN A C 1
ATOM 1356 O O . ASN A 1 169 ? 5.680 -3.785 11.479 1.00 94.19 169 ASN A O 1
ATOM 1360 N N . LYS A 1 170 ? 7.675 -2.911 10.936 1.00 92.75 170 LYS A N 1
ATOM 1361 C CA . LYS A 1 170 ? 7.584 -1.742 11.826 1.00 92.75 170 LYS A CA 1
ATOM 1362 C C . LYS A 1 170 ? 6.508 -0.735 11.414 1.00 92.75 170 LYS A C 1
ATOM 1364 O O . LYS A 1 170 ? 6.086 0.063 12.248 1.00 92.75 170 LYS A O 1
ATOM 1369 N N . ASN A 1 171 ? 6.063 -0.776 10.160 1.00 91.19 171 ASN A N 1
ATOM 1370 C CA . ASN A 1 171 ? 5.013 0.100 9.644 1.00 91.19 171 ASN A CA 1
ATOM 1371 C C . ASN A 1 171 ? 3.620 -0.419 10.027 1.00 91.19 171 ASN A C 1
ATOM 1373 O O . ASN A 1 171 ? 2.661 0.349 10.067 1.00 91.19 171 ASN A O 1
ATOM 1377 N N . VAL A 1 172 ? 3.502 -1.708 10.357 1.00 93.31 172 VAL A N 1
ATOM 1378 C CA . VAL A 1 172 ? 2.253 -2.320 10.806 1.00 93.31 172 VAL A CA 1
ATOM 1379 C C . VAL A 1 172 ? 2.273 -2.419 12.327 1.00 93.31 172 VAL A C 1
ATOM 1381 O O . VAL A 1 172 ? 3.030 -3.181 12.912 1.00 93.31 172 VAL A O 1
ATOM 1384 N N . SER A 1 173 ? 1.426 -1.649 13.009 1.00 93.19 173 SER A N 1
ATOM 1385 C CA . SER A 1 173 ? 1.345 -1.703 14.474 1.00 93.19 173 SER A CA 1
ATOM 1386 C C . SER A 1 173 ? 0.238 -2.642 14.964 1.00 93.19 173 SER A C 1
ATOM 1388 O O . SER A 1 173 ? -0.811 -2.786 14.332 1.00 93.19 173 SER A O 1
ATOM 1390 N N . ALA A 1 174 ? 0.404 -3.203 16.167 1.00 93.81 174 ALA A N 1
ATOM 1391 C CA . ALA A 1 174 ? -0.658 -3.967 16.833 1.00 93.81 174 ALA A CA 1
ATOM 1392 C C . ALA A 1 174 ? -1.955 -3.149 16.986 1.00 93.81 174 ALA A C 1
ATOM 1394 O O . ALA A 1 174 ? -3.063 -3.675 16.873 1.00 93.81 174 ALA A O 1
ATOM 1395 N N . TRP A 1 175 ? -1.821 -1.841 17.225 1.00 90.94 175 TRP A N 1
ATOM 1396 C CA . TRP A 1 175 ? -2.954 -0.925 17.317 1.00 90.94 175 TRP A CA 1
ATOM 1397 C C . TRP A 1 175 ? -3.683 -0.767 15.979 1.00 90.94 175 TRP A C 1
ATOM 1399 O O . TRP A 1 175 ? -4.914 -0.818 15.947 1.00 90.94 175 TRP A O 1
ATOM 1409 N N . PHE A 1 176 ? -2.939 -0.631 14.879 1.00 92.50 176 PHE A N 1
ATOM 1410 C CA . PHE A 1 176 ? -3.496 -0.599 13.528 1.00 92.50 176 PHE A CA 1
ATOM 1411 C C . PHE A 1 176 ? -4.272 -1.885 13.213 1.00 92.50 176 PHE A C 1
ATOM 1413 O O . PHE A 1 176 ? -5.446 -1.806 12.850 1.00 92.50 176 PHE A O 1
ATOM 1420 N N . LEU A 1 177 ? -3.686 -3.062 13.468 1.00 94.62 177 LEU A N 1
ATOM 1421 C CA . LEU A 1 177 ? -4.372 -4.345 13.270 1.00 94.62 177 LEU A CA 1
ATOM 1422 C C . LEU A 1 177 ? -5.660 -4.440 14.088 1.00 94.62 177 LEU A C 1
ATOM 1424 O O . LEU A 1 177 ? -6.687 -4.910 13.602 1.00 94.62 177 LEU A O 1
ATOM 1428 N N . ARG A 1 178 ? -5.638 -3.958 15.334 1.00 92.62 178 ARG A N 1
ATOM 1429 C CA . ARG A 1 178 ? -6.824 -3.953 16.192 1.00 92.62 178 ARG A CA 1
ATOM 1430 C C . ARG A 1 178 ? -7.930 -3.056 15.638 1.00 92.62 178 ARG A C 1
ATOM 1432 O O . ARG A 1 178 ? -9.095 -3.447 15.677 1.00 92.62 178 ARG A O 1
ATOM 1439 N N . LYS A 1 179 ? -7.584 -1.870 15.128 1.00 90.38 179 LYS A N 1
ATOM 1440 C CA . LYS A 1 179 ? -8.538 -0.976 14.456 1.00 90.38 179 LYS A CA 1
ATOM 1441 C C . LYS A 1 179 ? -9.110 -1.625 13.190 1.00 90.38 179 LYS A C 1
ATOM 1443 O O . LYS A 1 179 ? -10.323 -1.605 13.013 1.00 90.38 179 LYS A O 1
ATOM 1448 N N . LEU A 1 180 ? -8.266 -2.255 12.373 1.00 91.81 180 LEU A N 1
ATOM 1449 C CA . LEU A 1 180 ? -8.680 -2.947 11.151 1.00 91.81 180 LEU A CA 1
ATOM 1450 C C . LEU A 1 180 ? -9.627 -4.126 11.432 1.00 91.81 180 LEU A C 1
ATOM 1452 O O . LEU A 1 180 ? -10.637 -4.294 10.758 1.00 91.81 180 LEU A O 1
ATOM 1456 N N . LYS A 1 181 ? -9.366 -4.914 12.480 1.00 92.88 181 LYS A N 1
ATOM 1457 C CA . LYS A 1 181 ? -10.282 -5.987 12.908 1.00 92.88 181 LYS A CA 1
ATOM 1458 C C . LYS A 1 181 ? -11.646 -5.446 13.331 1.00 92.88 181 LYS A C 1
ATOM 1460 O O . LYS A 1 181 ? -12.672 -6.025 12.988 1.00 92.88 181 LYS A O 1
ATOM 1465 N N . ARG A 1 182 ? -11.667 -4.320 14.052 1.00 88.25 182 ARG A N 1
ATOM 1466 C CA . ARG A 1 182 ? -12.919 -3.663 14.458 1.00 88.25 182 ARG A CA 1
ATOM 1467 C C . ARG A 1 182 ? -13.705 -3.136 13.257 1.00 88.25 182 ARG A C 1
ATOM 1469 O O . ARG A 1 182 ? -14.925 -3.271 13.250 1.00 88.25 182 ARG A O 1
ATOM 1476 N N . SER A 1 183 ? -13.032 -2.581 12.248 1.00 84.25 183 SER A N 1
ATOM 1477 C CA . SER A 1 183 ? -13.705 -2.070 11.046 1.00 84.25 183 SER A CA 1
ATOM 1478 C C . SER A 1 183 ? -14.335 -3.173 10.192 1.00 84.25 183 SER A C 1
ATOM 1480 O O . SER A 1 183 ? -15.311 -2.910 9.494 1.00 84.25 183 SER A O 1
ATOM 1482 N N . LEU A 1 184 ? -13.825 -4.406 10.280 1.00 84.81 184 LEU A N 1
ATOM 1483 C CA . LEU A 1 184 ? -14.438 -5.581 9.659 1.00 84.81 184 LEU A CA 1
ATOM 1484 C C . LEU A 1 184 ? -15.715 -6.018 10.392 1.00 84.81 184 LEU A C 1
ATOM 1486 O O . LEU A 1 184 ? -16.695 -6.355 9.748 1.00 84.81 184 LEU A O 1
ATOM 1490 N N . SER A 1 185 ? -15.721 -5.983 11.729 1.00 77.56 185 SER A N 1
ATOM 1491 C CA . SER A 1 185 ? -16.893 -6.368 12.537 1.00 77.56 185 SER A CA 1
ATOM 1492 C C . SER A 1 185 ? -18.050 -5.361 12.518 1.00 77.56 185 SER A C 1
ATOM 1494 O O . SER A 1 185 ? -19.112 -5.654 13.059 1.00 77.56 185 SER A O 1
ATOM 1496 N N . ALA A 1 186 ? -17.825 -4.163 11.976 1.00 67.50 186 ALA A N 1
ATOM 1497 C CA . ALA A 1 186 ? -18.809 -3.083 11.923 1.00 67.50 186 ALA A CA 1
ATOM 1498 C C . ALA A 1 186 ? -19.557 -2.993 10.575 1.00 67.50 186 ALA A C 1
ATOM 1500 O O . ALA A 1 186 ? -20.403 -2.111 10.427 1.00 67.50 186 ALA A O 1
ATOM 1501 N N . GLN A 1 187 ? -19.220 -3.859 9.612 1.00 60.25 187 GLN A N 1
ATOM 1502 C CA . GLN A 1 187 ? -19.868 -3.993 8.299 1.00 60.25 187 GLN A CA 1
ATOM 1503 C C . GLN A 1 187 ? -20.854 -5.158 8.310 1.00 60.25 187 GLN A C 1
ATOM 1505 O O . GLN A 1 187 ? -21.900 -5.022 7.640 1.00 60.25 187 GLN A O 1
#

pLDDT: mean 84.37, std 14.87, range [42.56, 98.38]

Foldseek 3Di:
DDDDPPDDDDPDPPDDDPVVVVVVVVVVVVVVVVVVVVCLVVCLALQNLLVVQDDQDDDDPPPPPFDFPLVVCVVVVVLVVLCVVLVVDPDGALVSLLSNLSSCVVVLNLVVSLVSLVVCVVDPVNCPPDHCVLSSLQSNLSSCSSVRNLVVSLVSLVVLCVDPPRPCVVSRDPVSSVSSVVSVVVD

Solvent-accessible surface area (backbone atoms only — not comparable to full-atom values): 10831 Å² total; per-residue (Å²): 142,82,83,82,77,82,79,80,78,80,76,79,76,94,76,82,74,67,64,66,55,54,51,54,52,50,51,52,50,50,50,54,49,51,51,48,54,50,48,49,59,70,57,43,39,46,57,46,55,28,68,76,67,65,70,81,84,77,83,66,83,86,76,66,81,72,67,44,91,37,52,66,37,48,75,70,66,36,43,68,55,23,48,59,52,52,77,67,52,91,76,70,41,56,55,32,38,54,53,34,22,41,35,26,48,77,68,75,33,18,70,57,14,37,52,37,29,49,56,46,76,73,30,69,76,47,54,71,81,54,87,52,59,65,58,35,48,53,51,32,21,47,16,27,18,55,58,69,33,49,82,69,11,48,63,45,50,49,52,37,48,71,34,87,81,43,89,58,16,86,77,46,45,74,67,55,53,52,48,54,55,51,42,56,76,73,110

Sequence (187 aa):
MQELKENKTITAGKSGKPFQYGIRIAIVLVILFGISVLYEYLTMTPEKLFSENFQAFELNEAGDTTASALKESYKKGNIEAVIREFDTLKSPEPLDYILAGNAFLGTHQPAKAIQVFLAFLENPEARKTRSFDEDAEYYLAFSYLGNREPGKALPLFEKIYADPYHRYNKNVSAWFLRKLKRSLSAQ